Protein AF-A0A926DRS9-F1 (afdb_monomer_lite)

Secondary structure (DSSP, 8-state):
----------------------PPP-------------------EEP--S-SEEEEE-TTEEEESSSSTTS-EEEEE-SBEEEEEEEEE-S--S-TT--TTEEEEEE-S--SSTTTTEEEEEGGGEE---TTTGGG--BSBEEPTT-B-TTT--B---SSBEEEE-SS-EEEEETTTEEEEE-GGGEEPPPHHHHHH----

Radius of gyration: 22.83 Å; chains: 1; bounding box: 71×50×54 Å

Structure (mmCIF, N/CA/C/O backbone):
data_AF-A0A926DRS9-F1
#
_entry.id   AF-A0A926DRS9-F1
#
loop_
_atom_site.group_PDB
_atom_site.id
_atom_site.type_symbol
_atom_site.label_atom_id
_atom_site.label_alt_id
_atom_site.label_comp_id
_atom_site.label_asym_id
_atom_site.label_entity_id
_atom_site.label_seq_id
_atom_site.pdbx_PDB_ins_code
_atom_site.Cartn_x
_atom_site.Cartn_y
_atom_site.Cartn_z
_atom_site.occupancy
_atom_site.B_iso_or_equiv
_atom_site.auth_seq_id
_atom_site.auth_comp_id
_atom_site.auth_asym_id
_atom_site.auth_atom_id
_atom_site.pdbx_PDB_model_num
ATOM 1 N N . MET A 1 1 ? -12.953 35.892 12.064 1.00 36.88 1 MET A N 1
ATOM 2 C CA . MET A 1 1 ? -11.581 36.298 11.691 1.00 36.88 1 MET A CA 1
ATOM 3 C C . MET A 1 1 ? -11.044 35.194 10.786 1.00 36.88 1 MET A C 1
ATOM 5 O O . MET A 1 1 ? -10.917 34.075 11.257 1.00 36.88 1 MET A O 1
ATOM 9 N N . ARG A 1 2 ? -10.929 35.427 9.470 1.00 30.38 2 ARG A N 1
ATOM 10 C CA . ARG A 1 2 ? -10.528 34.391 8.498 1.00 30.38 2 ARG A CA 1
ATOM 11 C C . ARG A 1 2 ? -9.004 34.355 8.414 1.00 30.38 2 ARG A C 1
ATOM 13 O O . ARG A 1 2 ? -8.409 35.351 8.016 1.00 30.38 2 ARG A O 1
ATOM 20 N N . VAL A 1 3 ? -8.399 33.230 8.779 1.00 29.80 3 VAL A N 1
ATOM 21 C CA . VAL A 1 3 ? -6.984 32.958 8.513 1.00 29.80 3 VAL A CA 1
ATOM 22 C C . VAL A 1 3 ? -6.925 32.211 7.187 1.00 29.80 3 VAL A C 1
ATOM 24 O O . VAL A 1 3 ? -7.373 31.075 7.084 1.00 29.80 3 VAL A O 1
ATOM 27 N N . VAL A 1 4 ? -6.441 32.891 6.151 1.00 34.47 4 VAL A N 1
ATOM 28 C CA . VAL A 1 4 ? -6.103 32.275 4.867 1.00 34.47 4 VAL A CA 1
ATOM 29 C C . VAL A 1 4 ? -4.669 31.778 5.005 1.00 34.47 4 VAL A C 1
ATOM 31 O O . VAL A 1 4 ? -3.738 32.582 4.974 1.00 34.47 4 VAL A O 1
ATOM 34 N N . SER A 1 5 ? -4.493 30.475 5.220 1.00 32.31 5 SER A N 1
ATOM 35 C CA . SER A 1 5 ? -3.173 29.849 5.141 1.00 32.31 5 SER A CA 1
ATOM 36 C C . SER A 1 5 ? -2.796 29.717 3.669 1.00 32.31 5 SER A C 1
ATOM 38 O O . SER A 1 5 ? -3.500 29.075 2.890 1.00 32.31 5 SER A O 1
ATOM 40 N N . LYS A 1 6 ? -1.720 30.395 3.268 1.00 33.00 6 LYS A N 1
ATOM 41 C CA . LYS A 1 6 ? -1.111 30.234 1.949 1.00 33.00 6 LYS A CA 1
ATOM 42 C C . LYS A 1 6 ? -0.335 28.919 1.966 1.00 33.00 6 LYS A C 1
ATOM 44 O O . LYS A 1 6 ? 0.700 28.844 2.619 1.00 33.00 6 LYS A O 1
ATOM 49 N N . ALA A 1 7 ? -0.833 27.911 1.254 1.00 34.94 7 ALA A N 1
ATOM 50 C CA . ALA A 1 7 ? -0.064 26.712 0.954 1.00 34.94 7 ALA A CA 1
ATOM 51 C C . ALA A 1 7 ? 1.180 27.115 0.148 1.00 34.94 7 ALA A C 1
ATOM 53 O O . ALA A 1 7 ? 1.075 27.696 -0.935 1.00 34.94 7 ALA A O 1
ATOM 54 N N . ALA A 1 8 ? 2.358 26.867 0.715 1.00 31.77 8 ALA A N 1
ATOM 55 C CA . ALA A 1 8 ? 3.616 26.964 -0.001 1.00 31.77 8 ALA A CA 1
ATOM 56 C C . ALA A 1 8 ? 3.718 25.739 -0.914 1.00 31.77 8 ALA A C 1
ATOM 58 O O . ALA A 1 8 ? 3.850 24.615 -0.441 1.00 31.77 8 ALA A O 1
ATOM 59 N N . ILE A 1 9 ? 3.609 25.955 -2.223 1.00 33.69 9 ILE A N 1
ATOM 60 C CA . ILE A 1 9 ? 3.909 24.931 -3.221 1.00 33.69 9 ILE A CA 1
ATOM 61 C C . ILE A 1 9 ? 5.433 24.851 -3.306 1.00 33.69 9 ILE A C 1
ATOM 63 O O . ILE A 1 9 ? 6.078 25.703 -3.920 1.00 33.69 9 ILE A O 1
ATOM 67 N N . THR A 1 10 ? 6.012 23.859 -2.637 1.00 29.27 10 THR A N 1
ATOM 68 C CA . THR A 1 10 ? 7.423 23.508 -2.797 1.00 29.27 10 THR A CA 1
ATOM 69 C C . THR A 1 10 ? 7.559 22.756 -4.115 1.00 29.27 10 THR A C 1
ATOM 71 O O . THR A 1 10 ? 7.167 21.600 -4.229 1.00 29.27 10 THR A O 1
ATOM 74 N N . VAL A 1 11 ? 8.077 23.433 -5.137 1.00 30.36 11 VAL A N 1
ATOM 75 C CA . VAL A 1 11 ? 8.436 22.809 -6.414 1.00 30.36 11 VAL A CA 1
ATOM 76 C C . VAL A 1 11 ? 9.708 21.992 -6.184 1.00 30.36 11 VAL A C 1
ATOM 78 O O . VAL A 1 11 ? 10.783 22.557 -5.983 1.00 30.36 11 VAL A O 1
ATOM 81 N N . LEU A 1 12 ? 9.579 20.663 -6.165 1.00 29.27 12 LEU A N 1
ATOM 82 C CA . LEU A 1 12 ? 10.709 19.739 -6.105 1.00 29.27 12 LEU A CA 1
ATOM 83 C C . LEU A 1 12 ? 11.380 19.692 -7.484 1.00 29.27 12 LEU A C 1
ATOM 85 O O . LEU A 1 12 ? 10.932 18.996 -8.393 1.00 29.27 12 LEU A O 1
ATOM 89 N N . THR A 1 13 ? 12.451 20.460 -7.657 1.00 31.81 13 THR A N 1
ATOM 90 C CA . THR A 1 13 ? 13.274 20.415 -8.869 1.00 31.81 13 THR A CA 1
ATOM 91 C C . THR A 1 13 ? 14.183 19.186 -8.813 1.00 31.81 13 THR A C 1
ATOM 93 O O . THR A 1 13 ? 15.254 19.227 -8.208 1.00 31.81 13 THR A O 1
ATOM 96 N N . ILE A 1 14 ? 13.773 18.079 -9.436 1.00 38.03 14 ILE A N 1
ATOM 97 C CA . ILE A 1 14 ? 14.632 16.899 -9.609 1.00 38.03 14 ILE A CA 1
ATOM 98 C C . ILE A 1 14 ? 15.726 17.259 -10.624 1.00 38.03 14 ILE A C 1
ATOM 100 O O . ILE A 1 14 ? 15.478 17.364 -11.823 1.00 38.03 14 ILE A O 1
ATOM 104 N N . SER A 1 15 ? 16.943 17.499 -10.133 1.00 34.81 15 SER A N 1
ATOM 105 C CA . SER A 1 15 ? 18.120 17.743 -10.973 1.00 34.81 15 SER A CA 1
ATOM 106 C C . SER A 1 15 ? 18.808 16.411 -11.262 1.00 34.81 15 SER A C 1
ATOM 108 O O . SER A 1 15 ? 19.536 15.892 -10.421 1.00 34.81 15 SER A O 1
ATOM 110 N N . ILE A 1 16 ? 18.572 15.849 -12.447 1.00 39.66 16 ILE A N 1
ATOM 111 C CA . ILE A 1 16 ? 19.302 14.673 -12.932 1.00 39.66 16 ILE A CA 1
ATOM 112 C C . ILE A 1 16 ? 20.683 15.155 -13.399 1.00 39.66 16 ILE A C 1
ATOM 114 O O . ILE A 1 16 ? 20.813 15.780 -14.452 1.00 39.66 16 ILE A O 1
ATOM 118 N N . LEU A 1 17 ? 21.719 14.922 -12.588 1.00 32.19 17 LEU A N 1
ATOM 119 C CA . LEU A 1 17 ? 23.108 15.222 -12.947 1.00 32.19 17 LEU A CA 1
ATOM 120 C C . LEU A 1 17 ? 23.618 14.179 -13.949 1.00 32.19 17 LEU A C 1
ATOM 122 O O . LEU A 1 17 ? 24.081 13.106 -13.573 1.00 32.19 17 LEU A O 1
ATOM 126 N N . LEU A 1 18 ? 23.550 14.511 -15.238 1.00 33.47 18 LEU A N 1
ATOM 127 C CA . LEU A 1 18 ? 24.254 13.785 -16.292 1.00 33.47 18 LEU A CA 1
ATOM 128 C C . LEU A 1 18 ? 25.729 14.210 -16.280 1.00 33.47 18 LEU A C 1
ATOM 130 O O . LEU A 1 18 ? 26.086 15.281 -16.773 1.00 33.47 18 LEU A O 1
ATOM 134 N N . PHE A 1 19 ? 26.602 13.381 -15.707 1.00 33.34 19 PHE A N 1
ATOM 135 C CA . PHE A 1 19 ? 28.046 13.562 -15.836 1.00 33.34 19 PHE A CA 1
ATOM 136 C C . PHE A 1 19 ? 28.490 13.125 -17.237 1.00 33.34 19 PHE A C 1
ATOM 138 O O . PHE A 1 19 ? 28.714 11.946 -17.490 1.00 33.34 19 PHE A O 1
ATOM 145 N N . SER A 1 20 ? 28.634 14.085 -18.153 1.00 35.00 20 SER A N 1
ATOM 146 C CA . SER A 1 20 ? 29.344 13.872 -19.417 1.00 35.00 20 SER A CA 1
ATOM 147 C C . SER A 1 20 ? 30.825 14.191 -19.210 1.00 35.00 20 SER A C 1
ATOM 149 O O . SER A 1 20 ? 31.227 15.354 -19.156 1.00 35.00 20 SER A O 1
ATOM 151 N N . SER A 1 21 ? 31.640 13.152 -19.026 1.00 34.31 21 SER A N 1
ATOM 152 C CA . SER A 1 21 ? 33.098 13.269 -19.040 1.00 34.31 21 SER A CA 1
ATOM 153 C C . SER A 1 21 ? 33.583 13.214 -20.488 1.00 34.31 21 SER A C 1
ATOM 155 O O . SER A 1 21 ? 33.814 12.139 -21.035 1.00 34.31 21 SER A O 1
ATOM 157 N N . CYS A 1 22 ? 33.749 14.374 -21.122 1.00 37.69 22 CYS A N 1
ATOM 158 C CA . CYS A 1 22 ? 34.571 14.486 -22.324 1.00 37.69 22 CYS A CA 1
ATOM 159 C C . CYS A 1 22 ? 36.014 14.771 -21.892 1.00 37.69 22 CYS A C 1
ATOM 161 O O . CYS A 1 22 ? 36.393 15.924 -21.678 1.00 37.69 22 CYS A O 1
ATOM 163 N N . ALA A 1 23 ? 36.817 13.716 -21.751 1.00 37.09 23 ALA A N 1
ATOM 164 C CA . ALA A 1 23 ? 38.266 13.839 -21.681 1.00 37.09 23 ALA A CA 1
ATOM 165 C C . ALA A 1 23 ? 38.796 14.237 -23.068 1.00 37.09 23 ALA A C 1
ATOM 167 O O . ALA A 1 23 ? 38.565 13.554 -24.064 1.00 37.09 23 ALA A O 1
ATOM 168 N N . GLN A 1 24 ? 39.472 15.381 -23.125 1.00 34.59 24 GLN A N 1
ATOM 169 C CA . GLN A 1 24 ? 40.116 15.903 -24.321 1.00 34.59 24 GLN A CA 1
ATOM 170 C C . GLN A 1 24 ? 41.483 15.230 -24.484 1.00 34.59 24 GLN A C 1
ATOM 172 O O . GLN A 1 24 ? 42.336 15.302 -23.600 1.00 34.59 24 GLN A O 1
ATOM 177 N N . ASP A 1 25 ? 41.641 14.546 -25.612 1.00 35.31 25 ASP A N 1
ATOM 178 C CA . ASP A 1 25 ? 42.775 13.695 -25.951 1.00 35.31 25 ASP A CA 1
ATOM 179 C C . ASP A 1 25 ? 44.004 14.510 -26.396 1.00 35.31 25 ASP A C 1
ATOM 181 O O . ASP A 1 25 ? 43.879 15.567 -27.023 1.00 35.31 25 ASP A O 1
ATOM 185 N N . GLY A 1 26 ? 45.204 14.011 -26.086 1.00 31.92 26 GLY A N 1
ATOM 186 C CA . GLY A 1 26 ? 46.454 14.731 -26.322 1.00 31.92 26 GLY A CA 1
ATOM 187 C C . GLY A 1 26 ? 47.732 13.899 -26.185 1.00 31.92 26 GLY A C 1
ATOM 188 O O . GLY A 1 26 ? 48.561 14.212 -25.338 1.00 31.92 26 GL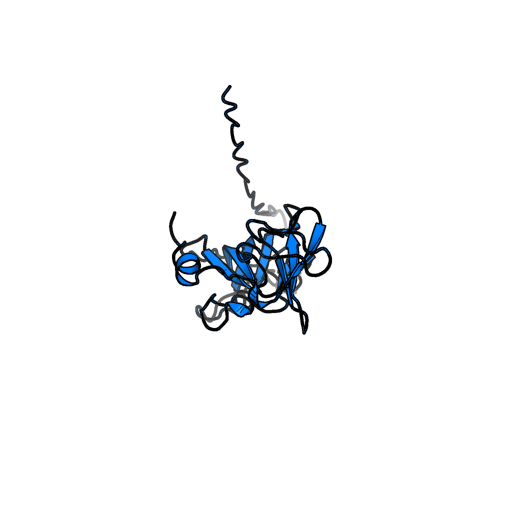Y A O 1
ATOM 189 N N . GLY A 1 27 ? 47.941 12.914 -27.071 1.00 30.38 27 GLY A N 1
ATOM 190 C CA . GLY A 1 27 ? 49.284 12.613 -27.609 1.00 30.38 27 GLY A CA 1
ATOM 191 C C . GLY A 1 27 ? 50.000 11.311 -27.200 1.00 30.38 27 GLY A C 1
ATOM 192 O O . GLY A 1 27 ? 50.903 11.338 -26.377 1.00 30.38 27 GLY A O 1
ATOM 193 N N . GLY A 1 28 ? 49.676 10.213 -27.899 1.00 33.84 28 GLY A N 1
ATOM 194 C CA . GLY A 1 28 ? 50.575 9.205 -28.508 1.00 33.84 28 GLY A CA 1
ATOM 195 C C . GLY A 1 28 ? 51.667 8.482 -27.695 1.00 33.84 28 GLY A C 1
ATOM 196 O O . GLY A 1 28 ? 52.714 9.054 -27.427 1.00 33.84 28 GLY A O 1
ATOM 197 N N . THR A 1 29 ? 51.543 7.156 -27.520 1.00 31.88 29 THR A N 1
ATOM 198 C CA . THR A 1 29 ? 52.377 6.103 -28.170 1.00 31.88 29 THR A CA 1
ATOM 199 C C . THR A 1 29 ? 51.888 4.685 -27.803 1.00 31.88 29 THR A C 1
ATOM 201 O O . THR A 1 29 ? 51.192 4.478 -26.819 1.00 31.88 29 THR A O 1
ATOM 204 N N . SER A 1 30 ? 52.198 3.721 -28.669 1.00 43.47 30 SER A N 1
ATOM 205 C CA . SER A 1 30 ? 51.567 2.409 -28.893 1.00 43.47 30 SER A CA 1
ATOM 206 C C . SER A 1 30 ? 51.820 1.291 -27.865 1.00 43.47 30 SER A C 1
ATOM 208 O O . SER A 1 30 ? 52.978 0.976 -27.603 1.00 43.47 30 SER A O 1
ATOM 210 N N . THR A 1 31 ? 50.760 0.554 -27.491 1.00 33.22 31 THR A N 1
ATOM 211 C CA . THR A 1 31 ? 50.790 -0.909 -27.220 1.00 33.22 31 THR A CA 1
ATOM 212 C C . THR A 1 31 ? 49.380 -1.510 -27.401 1.00 33.22 31 THR A C 1
ATOM 214 O O . THR A 1 31 ? 48.421 -0.851 -27.007 1.00 33.22 31 THR A O 1
ATOM 217 N N . PRO A 1 32 ? 49.205 -2.713 -27.992 1.00 47.62 32 PRO A N 1
ATOM 218 C CA . PRO A 1 32 ? 47.890 -3.308 -28.225 1.00 47.62 32 PRO A CA 1
ATOM 219 C C . PRO A 1 32 ? 47.545 -4.339 -27.141 1.00 47.62 32 PRO A C 1
ATOM 221 O O . PRO A 1 32 ? 48.316 -5.270 -26.944 1.00 47.62 32 PRO A O 1
ATOM 224 N N . SER A 1 33 ? 46.385 -4.226 -26.492 1.00 34.97 33 SER A N 1
ATOM 225 C CA . SER A 1 33 ? 45.600 -5.365 -25.972 1.00 34.97 33 SER A CA 1
ATOM 226 C C . SER A 1 33 ? 44.426 -4.878 -25.128 1.00 34.97 33 SER A C 1
ATOM 228 O O . SER A 1 33 ? 44.564 -3.899 -24.406 1.00 34.97 33 SER A O 1
ATOM 230 N N . SER A 1 34 ? 43.340 -5.647 -25.200 1.00 31.41 34 SER A N 1
ATOM 231 C CA . SER A 1 34 ? 42.005 -5.457 -24.627 1.00 31.41 34 SER A CA 1
ATOM 232 C C . SER A 1 34 ? 41.256 -4.258 -25.188 1.00 31.41 34 SER A C 1
ATOM 234 O O . SER A 1 34 ? 41.481 -3.117 -24.798 1.00 31.41 34 S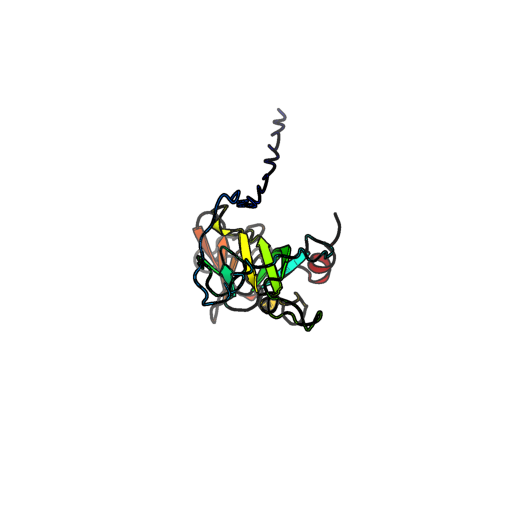ER A O 1
ATOM 236 N N . SER A 1 35 ? 40.333 -4.564 -26.102 1.00 36.41 35 SER A N 1
ATOM 237 C CA . SER A 1 35 ? 39.098 -3.811 -26.266 1.00 36.41 35 SER A CA 1
ATOM 238 C C . SER A 1 35 ? 38.622 -3.372 -24.888 1.00 36.41 35 SER A C 1
ATOM 240 O O . SER A 1 35 ? 38.304 -4.225 -24.058 1.00 36.41 35 SER A O 1
ATOM 242 N N . MET A 1 36 ? 38.637 -2.062 -24.637 1.00 36.28 36 MET A N 1
ATOM 243 C CA . MET A 1 36 ? 37.786 -1.492 -23.607 1.00 36.28 36 MET A CA 1
ATOM 244 C C . MET A 1 36 ? 36.390 -1.982 -23.968 1.00 36.28 36 MET A C 1
ATOM 246 O O . MET A 1 36 ? 35.863 -1.615 -25.016 1.00 36.28 36 MET A O 1
ATOM 250 N N . GLU A 1 37 ? 35.859 -2.917 -23.181 1.00 40.00 37 GLU A N 1
ATOM 251 C CA . GLU A 1 37 ? 34.419 -3.050 -23.069 1.00 40.00 37 GLU A CA 1
ATOM 252 C C . GLU A 1 37 ? 33.947 -1.639 -22.769 1.00 40.00 37 GLU A C 1
ATOM 254 O O . GLU A 1 37 ? 34.270 -1.085 -21.713 1.00 40.00 37 GLU A O 1
ATOM 259 N N . ASP A 1 38 ? 33.301 -1.025 -23.758 1.00 38.81 38 ASP A N 1
ATOM 260 C CA . ASP A 1 38 ? 32.472 0.139 -23.542 1.00 38.81 38 ASP A CA 1
ATOM 261 C C . ASP A 1 38 ? 31.615 -0.221 -22.336 1.00 38.81 38 ASP A C 1
ATOM 263 O O . ASP A 1 38 ? 30.716 -1.059 -22.411 1.00 38.81 38 ASP A O 1
ATOM 267 N N . THR A 1 39 ? 31.973 0.321 -21.177 1.00 40.91 39 THR A N 1
ATOM 268 C CA . THR A 1 39 ? 31.144 0.228 -19.990 1.00 40.91 39 THR A CA 1
ATOM 269 C C . THR A 1 39 ? 29.981 1.154 -20.294 1.00 40.91 39 THR A C 1
ATOM 271 O O . THR A 1 39 ? 30.003 2.335 -19.951 1.00 40.91 39 THR A O 1
ATOM 274 N N . TYR A 1 40 ? 29.025 0.641 -21.071 1.00 42.12 40 TYR A N 1
ATOM 275 C CA . TYR A 1 40 ? 27.745 1.273 -21.302 1.00 42.12 40 TYR A CA 1
ATOM 276 C C . TYR A 1 40 ? 27.163 1.496 -19.911 1.00 42.12 40 TYR A C 1
ATOM 278 O O . TYR A 1 40 ? 26.802 0.550 -19.210 1.00 42.12 40 TYR A O 1
ATOM 286 N N . GLY A 1 41 ? 27.165 2.754 -19.466 1.00 45.44 41 GLY A N 1
ATOM 287 C CA . GLY A 1 41 ? 26.381 3.138 -18.303 1.00 45.44 41 GLY A CA 1
ATOM 288 C C . GLY A 1 41 ? 24.927 2.715 -18.536 1.00 45.44 41 GLY A C 1
ATOM 289 O O . GLY A 1 41 ? 24.508 2.627 -19.694 1.00 45.44 41 GLY A O 1
ATOM 290 N N . PRO A 1 42 ? 24.161 2.438 -17.470 1.00 53.19 42 PRO A N 1
ATOM 291 C CA . PRO A 1 42 ? 22.780 1.993 -17.606 1.00 53.19 42 PRO A CA 1
ATOM 292 C C . PRO A 1 42 ? 22.009 2.967 -18.504 1.00 53.19 42 PRO A C 1
ATOM 294 O O . PRO A 1 42 ? 21.960 4.173 -18.241 1.00 53.19 42 PRO A O 1
ATOM 297 N N . HIS A 1 43 ? 21.462 2.451 -19.604 1.00 57.00 43 HIS A N 1
ATOM 298 C CA . HIS A 1 43 ? 20.732 3.249 -20.578 1.00 57.00 43 HIS A CA 1
ATOM 299 C C . HIS A 1 43 ? 19.300 3.441 -20.079 1.00 57.00 43 HIS A C 1
ATOM 301 O O . HIS A 1 43 ? 18.480 2.539 -20.197 1.00 57.00 43 HIS A O 1
ATOM 307 N N . ILE A 1 44 ? 19.007 4.612 -19.510 1.00 60.56 44 ILE A N 1
ATOM 308 C CA . ILE A 1 44 ? 17.687 4.936 -18.959 1.00 60.56 44 ILE A CA 1
ATOM 309 C C . ILE A 1 44 ? 16.810 5.543 -20.058 1.00 60.56 44 ILE A C 1
ATOM 311 O O . ILE A 1 44 ? 17.011 6.690 -20.459 1.00 60.56 44 ILE A O 1
ATOM 315 N N . GLU A 1 45 ? 15.800 4.800 -20.506 1.00 63.19 45 GLU A N 1
ATOM 316 C CA . GLU A 1 45 ? 14.719 5.334 -21.346 1.00 63.19 45 GLU A CA 1
ATOM 317 C C . GLU A 1 45 ? 13.476 5.615 -20.506 1.00 63.19 45 GLU A C 1
ATOM 319 O O . GLU A 1 45 ? 13.043 4.762 -19.733 1.00 63.19 45 GLU A O 1
ATOM 324 N N . LEU A 1 46 ? 12.883 6.800 -20.676 1.00 61.47 46 LEU A N 1
ATOM 325 C CA . LEU A 1 46 ? 11.606 7.147 -20.055 1.00 61.47 46 LEU A CA 1
ATOM 326 C C . LEU A 1 46 ? 10.460 6.548 -20.869 1.00 61.47 46 LEU A C 1
ATOM 328 O O . LEU A 1 46 ? 10.267 6.906 -22.033 1.00 61.47 46 LEU A O 1
ATOM 332 N N . TYR A 1 47 ? 9.678 5.670 -20.245 1.00 59.62 47 TYR A N 1
ATOM 333 C CA . TYR A 1 47 ? 8.498 5.089 -20.874 1.00 59.62 47 TYR A CA 1
ATOM 334 C C . TYR A 1 47 ? 7.280 5.977 -20.609 1.00 59.62 47 TYR A C 1
ATOM 336 O O . TYR A 1 47 ? 6.898 6.207 -19.460 1.00 59.62 47 TYR A O 1
ATOM 344 N N . ASN A 1 48 ? 6.684 6.510 -21.676 1.00 55.22 48 ASN A N 1
ATOM 345 C CA . ASN A 1 48 ? 5.579 7.456 -21.567 1.00 55.22 48 ASN A CA 1
ATOM 346 C C . ASN A 1 48 ? 4.258 6.687 -21.416 1.00 55.22 48 ASN A C 1
ATOM 348 O O . ASN A 1 48 ? 3.640 6.283 -22.400 1.00 55.22 48 ASN A O 1
ATOM 352 N N . LEU A 1 49 ? 3.866 6.435 -20.170 1.00 62.03 49 LEU A N 1
ATOM 353 C CA . LEU A 1 49 ? 2.508 6.026 -19.810 1.00 62.03 49 LEU A CA 1
ATOM 354 C C . LEU A 1 49 ? 1.697 7.289 -19.469 1.00 62.03 49 LEU A C 1
ATOM 356 O O . LEU A 1 49 ? 2.279 8.330 -19.162 1.00 62.03 49 LEU A O 1
ATOM 360 N N . ASP A 1 50 ? 0.367 7.212 -19.490 1.00 60.94 50 ASP A N 1
ATOM 361 C CA . ASP A 1 50 ? -0.471 8.258 -18.891 1.00 60.94 50 ASP A CA 1
ATOM 362 C C . ASP A 1 50 ? -0.224 8.250 -17.369 1.00 60.94 50 ASP A C 1
ATOM 364 O O . ASP A 1 50 ? -0.741 7.401 -16.639 1.00 60.94 50 ASP A O 1
ATOM 368 N N . MET A 1 51 ? 0.664 9.140 -16.922 1.00 67.19 51 MET A N 1
ATOM 369 C CA . MET A 1 51 ? 1.205 9.225 -15.564 1.00 67.19 51 MET A CA 1
ATOM 370 C C . MET A 1 51 ? 0.890 10.593 -14.946 1.00 67.19 51 MET A C 1
ATOM 372 O O . MET A 1 51 ? 0.886 11.590 -15.673 1.00 67.19 51 MET A O 1
ATOM 376 N N . PRO A 1 52 ? 0.723 10.692 -13.613 1.00 63.97 52 PRO A N 1
ATOM 377 C CA . PRO A 1 52 ? 0.832 9.628 -12.606 1.00 63.97 52 PRO A CA 1
ATOM 378 C C . PRO A 1 52 ? -0.386 8.686 -12.565 1.00 63.97 52 PRO A C 1
ATOM 380 O O . PRO A 1 52 ? -1.492 9.080 -12.916 1.00 63.97 52 PRO A O 1
ATOM 383 N N . ARG A 1 53 ? -0.196 7.449 -12.079 1.00 82.38 53 ARG A N 1
ATOM 384 C CA . ARG A 1 53 ? -1.288 6.473 -11.867 1.00 82.38 53 ARG A CA 1
ATOM 385 C C . ARG A 1 53 ? -1.185 5.788 -10.508 1.00 82.38 53 ARG A C 1
ATOM 387 O O . ARG A 1 53 ? -0.080 5.546 -10.022 1.00 82.38 53 ARG A O 1
ATOM 394 N N . LYS A 1 54 ? -2.324 5.432 -9.910 1.00 87.38 54 LYS A N 1
ATOM 395 C CA . LYS A 1 54 ? -2.364 4.567 -8.724 1.00 87.38 54 LYS A CA 1
ATOM 396 C C . LYS A 1 54 ? -2.131 3.111 -9.128 1.00 87.38 54 LYS A C 1
ATOM 398 O O . LYS A 1 54 ? -2.690 2.644 -10.118 1.00 87.38 54 LYS A O 1
ATOM 403 N N . VAL A 1 55 ? -1.276 2.411 -8.390 1.00 90.44 55 VAL A N 1
ATOM 404 C CA . VAL A 1 55 ? -1.015 0.970 -8.542 1.00 90.44 55 VAL A CA 1
ATOM 405 C C . VAL A 1 55 ? -0.877 0.338 -7.170 1.00 90.44 55 VAL A C 1
ATOM 407 O O . VAL A 1 55 ? -0.473 1.017 -6.228 1.00 90.44 55 VAL A O 1
ATOM 410 N N . MET A 1 56 ? -1.206 -0.945 -7.051 1.00 94.31 56 MET A N 1
ATOM 411 C CA . MET A 1 56 ? -0.966 -1.688 -5.822 1.00 94.31 56 MET A CA 1
ATOM 412 C C . MET A 1 56 ? 0.381 -2.413 -5.926 1.00 94.31 56 MET A C 1
ATOM 414 O O . MET A 1 56 ? 0.714 -2.972 -6.970 1.00 94.31 56 MET A O 1
ATOM 418 N N . LEU A 1 57 ? 1.178 -2.370 -4.862 1.00 94.44 57 LEU A N 1
ATOM 419 C CA . LEU A 1 57 ? 2.374 -3.202 -4.732 1.00 94.44 57 LEU A CA 1
ATOM 420 C C . LEU A 1 57 ? 1.978 -4.653 -4.433 1.00 94.44 57 LEU A C 1
ATOM 422 O O . LEU A 1 57 ? 0.957 -4.896 -3.793 1.00 94.44 57 LEU A O 1
ATOM 426 N N . GLY A 1 58 ? 2.782 -5.611 -4.880 1.00 94.19 58 GLY A N 1
ATOM 427 C CA . GLY A 1 58 ? 2.676 -7.012 -4.491 1.00 94.19 58 GLY A CA 1
ATOM 428 C C . GLY A 1 58 ? 3.009 -7.246 -3.015 1.00 94.19 58 GLY A C 1
ATOM 429 O O . GLY A 1 58 ? 3.004 -6.327 -2.190 1.00 94.19 58 GLY A O 1
ATOM 430 N N . ASP A 1 59 ? 3.298 -8.498 -2.677 1.00 93.62 59 ASP A N 1
ATOM 431 C CA . ASP A 1 59 ? 3.700 -8.877 -1.324 1.00 93.62 59 ASP A CA 1
ATOM 432 C C . ASP A 1 59 ? 5.217 -8.728 -1.128 1.00 93.62 59 ASP A C 1
ATOM 434 O O . ASP A 1 59 ? 5.993 -9.157 -1.976 1.00 93.62 59 ASP A O 1
ATOM 438 N N . ASN A 1 60 ? 5.627 -8.164 0.010 1.00 92.25 60 ASN A N 1
ATOM 439 C CA . ASN A 1 60 ? 7.016 -7.973 0.452 1.00 92.25 60 ASN A CA 1
ATOM 440 C C . ASN A 1 60 ? 7.897 -7.248 -0.580 1.00 92.25 60 ASN A C 1
ATOM 442 O O . ASN A 1 60 ? 9.020 -7.655 -0.876 1.00 92.25 60 ASN A O 1
ATOM 446 N N . VAL A 1 61 ? 7.382 -6.153 -1.143 1.00 92.94 61 VAL A N 1
ATOM 447 C CA . VAL A 1 61 ? 8.077 -5.377 -2.170 1.00 92.94 61 VAL A CA 1
ATOM 448 C C . VAL A 1 61 ? 9.102 -4.452 -1.534 1.00 92.94 61 VAL A C 1
ATOM 450 O O . VAL A 1 61 ? 8.773 -3.584 -0.725 1.00 92.94 61 VAL A O 1
ATOM 453 N N . THR A 1 62 ? 10.356 -4.592 -1.947 1.00 92.50 62 THR A N 1
ATOM 454 C CA . THR A 1 62 ? 11.445 -3.755 -1.450 1.00 92.50 62 THR A CA 1
ATOM 455 C C . THR A 1 62 ? 11.602 -2.473 -2.269 1.00 92.50 62 THR A C 1
ATOM 457 O O . THR A 1 62 ? 11.790 -2.519 -3.486 1.00 92.50 62 THR A O 1
ATOM 460 N N . LEU A 1 63 ? 11.591 -1.318 -1.600 1.00 91.69 63 LEU A N 1
ATOM 461 C CA . LEU A 1 63 ? 11.929 -0.034 -2.209 1.00 91.69 63 LEU A CA 1
ATOM 462 C C . LEU A 1 63 ? 13.444 0.136 -2.326 1.00 91.69 63 LEU A C 1
ATOM 464 O O . LEU A 1 63 ? 14.189 -0.082 -1.364 1.00 91.69 63 LEU A O 1
ATOM 468 N N . ARG A 1 64 ? 13.884 0.588 -3.502 1.00 92.25 64 ARG A N 1
ATOM 469 C CA . ARG A 1 64 ? 15.298 0.786 -3.830 1.00 92.25 64 ARG A CA 1
ATOM 470 C C . ARG A 1 64 ? 15.640 2.238 -4.127 1.00 92.25 64 ARG A C 1
ATOM 472 O O . ARG A 1 64 ? 14.813 2.991 -4.644 1.00 92.25 64 ARG A O 1
ATOM 479 N N . PHE A 1 65 ? 16.884 2.628 -3.856 1.00 88.94 65 PHE A N 1
ATOM 480 C CA . PHE A 1 65 ? 17.371 3.983 -4.137 1.00 88.94 65 PHE A CA 1
ATOM 481 C C . PHE A 1 65 ? 17.536 4.270 -5.642 1.00 88.94 65 PHE A C 1
ATOM 483 O O . PHE A 1 65 ? 17.351 5.399 -6.097 1.00 88.94 65 PHE A O 1
ATOM 490 N N . SER A 1 66 ? 17.856 3.248 -6.438 1.00 89.75 66 SER A N 1
ATOM 491 C CA . SER A 1 66 ? 18.027 3.330 -7.893 1.00 89.75 66 SER A CA 1
ATOM 492 C C . SER A 1 66 ? 17.394 2.116 -8.592 1.00 89.75 66 SER A C 1
ATOM 494 O O . SER A 1 66 ? 17.193 1.087 -7.943 1.00 89.75 66 SER A O 1
ATOM 496 N N . PRO A 1 67 ? 17.069 2.208 -9.897 1.00 89.31 67 PRO A N 1
ATOM 497 C CA . PRO A 1 67 ? 16.485 1.104 -10.652 1.00 89.31 67 PRO A CA 1
ATOM 498 C C . PRO A 1 67 ? 17.577 0.075 -10.973 1.00 89.31 67 PRO A C 1
ATOM 500 O O . PRO A 1 67 ? 18.185 0.098 -12.036 1.00 89.31 67 PRO A O 1
ATOM 503 N N . SER A 1 68 ? 17.928 -0.751 -9.994 1.00 86.12 68 SER A N 1
ATOM 504 C CA . SER A 1 68 ? 18.916 -1.822 -10.120 1.00 86.12 68 SER A CA 1
ATOM 505 C C . SER A 1 68 ? 18.708 -2.845 -9.011 1.00 86.12 68 SER A C 1
ATOM 507 O O . SER A 1 68 ? 18.448 -2.480 -7.863 1.00 86.12 68 SER A O 1
ATOM 509 N N . GLU A 1 69 ? 18.872 -4.126 -9.337 1.00 85.19 69 GLU A N 1
ATOM 510 C CA . GLU A 1 69 ? 18.773 -5.217 -8.362 1.00 85.19 69 GLU A CA 1
ATOM 511 C C . GLU A 1 69 ? 19.873 -5.160 -7.289 1.00 85.19 69 GLU A C 1
ATOM 513 O O . GLU A 1 69 ? 19.667 -5.636 -6.173 1.00 85.19 69 GLU A O 1
ATOM 518 N N . ASP A 1 70 ? 21.002 -4.514 -7.590 1.00 85.81 70 ASP A N 1
ATOM 519 C CA . ASP A 1 70 ? 22.128 -4.334 -6.664 1.00 85.81 70 ASP A CA 1
ATOM 520 C C . ASP A 1 70 ? 22.020 -3.042 -5.831 1.00 85.81 70 ASP A C 1
ATOM 522 O O . ASP A 1 70 ? 22.912 -2.720 -5.043 1.00 85.81 70 ASP A O 1
ATOM 526 N N . SER A 1 71 ? 20.957 -2.257 -6.029 1.00 87.69 71 SER A N 1
ATOM 527 C CA . SER A 1 71 ? 20.768 -0.981 -5.339 1.00 87.69 71 SER A CA 1
ATOM 528 C C . SER A 1 71 ? 20.448 -1.159 -3.856 1.00 87.69 71 SER A C 1
ATOM 530 O O . SER A 1 71 ? 19.800 -2.133 -3.463 1.00 87.69 71 SER A O 1
ATOM 532 N N . GLU A 1 72 ? 20.848 -0.170 -3.050 1.00 88.56 72 GLU A N 1
ATOM 533 C CA . GLU A 1 72 ? 20.509 -0.098 -1.630 1.00 88.56 72 GLU A CA 1
ATOM 534 C C . GLU A 1 72 ? 18.989 -0.117 -1.435 1.00 88.56 72 GLU A C 1
ATOM 536 O O . GLU A 1 72 ? 18.231 0.612 -2.085 1.00 88.56 72 GLU A O 1
ATOM 541 N N . THR A 1 73 ? 18.570 -0.980 -0.518 1.00 89.31 73 THR A N 1
ATOM 542 C CA . THR A 1 73 ? 17.188 -1.200 -0.111 1.00 89.31 73 THR A CA 1
ATOM 543 C C . THR A 1 73 ? 16.967 -0.577 1.253 1.00 89.31 73 THR A C 1
ATOM 545 O O . THR A 1 73 ? 17.817 -0.741 2.129 1.00 89.31 73 THR A O 1
ATOM 548 N N . TYR A 1 74 ? 15.831 0.071 1.474 1.00 84.19 74 TYR A N 1
ATOM 549 C CA . TYR A 1 74 ? 15.593 0.738 2.759 1.00 84.19 74 TYR A CA 1
ATOM 550 C C . TYR A 1 74 ? 14.205 0.485 3.357 1.00 84.19 74 TYR A C 1
ATOM 552 O O . TYR A 1 74 ? 14.058 0.631 4.564 1.00 84.19 74 TYR A O 1
ATOM 560 N N . ASN A 1 75 ? 13.219 0.043 2.569 1.00 82.75 75 ASN A N 1
ATOM 561 C CA . ASN A 1 75 ? 11.885 -0.316 3.059 1.00 82.75 75 ASN A CA 1
ATOM 562 C C . ASN A 1 75 ? 11.357 -1.568 2.363 1.00 82.75 75 ASN A C 1
ATOM 564 O O . ASN A 1 75 ? 11.626 -1.776 1.182 1.00 82.75 75 ASN A O 1
ATOM 568 N N . GLU A 1 76 ? 10.560 -2.352 3.082 1.00 88.19 76 GLU A N 1
ATOM 569 C CA . GLU A 1 76 ? 9.782 -3.471 2.551 1.00 88.19 76 GLU A CA 1
ATOM 570 C C . GLU A 1 76 ? 8.301 -3.200 2.819 1.00 88.19 76 GLU A C 1
ATOM 572 O O . GLU A 1 76 ? 7.916 -2.851 3.936 1.00 88.19 76 GLU A O 1
ATOM 577 N N . ILE A 1 77 ? 7.487 -3.274 1.769 1.00 89.06 77 ILE A N 1
ATOM 578 C CA . ILE A 1 77 ? 6.095 -2.838 1.773 1.00 89.06 77 ILE A CA 1
ATOM 579 C C . ILE A 1 77 ? 5.252 -3.887 1.058 1.00 89.06 77 ILE A C 1
ATOM 581 O O . ILE A 1 77 ? 5.542 -4.259 -0.075 1.00 89.06 77 ILE A O 1
ATOM 585 N N . SER A 1 78 ? 4.159 -4.308 1.687 1.00 91.38 78 SER A N 1
ATOM 586 C CA . SER A 1 78 ? 3.230 -5.278 1.105 1.00 91.38 78 SER A CA 1
ATOM 587 C C . SER A 1 78 ? 1.877 -4.635 0.846 1.00 91.38 78 SER A C 1
ATOM 589 O O . SER A 1 78 ? 1.273 -4.079 1.763 1.00 91.38 78 SER A O 1
ATOM 591 N N . HIS A 1 79 ? 1.365 -4.767 -0.378 1.00 94.31 79 HIS A N 1
ATOM 592 C CA . HIS A 1 79 ? -0.014 -4.418 -0.733 1.00 94.31 79 HIS A CA 1
ATOM 593 C C . HIS A 1 79 ? -0.406 -2.975 -0.384 1.00 94.31 79 HIS A C 1
ATOM 595 O O . HIS A 1 79 ? -1.461 -2.721 0.199 1.00 94.31 79 HIS A O 1
ATOM 601 N N . PHE A 1 80 ? 0.447 -2.008 -0.721 1.00 93.62 80 PHE A N 1
ATOM 602 C CA . PHE A 1 80 ? 0.106 -0.585 -0.629 1.00 93.62 80 PHE A CA 1
ATOM 603 C C . PHE A 1 80 ? -0.364 -0.071 -1.983 1.00 93.62 80 PHE A C 1
ATOM 605 O O . PHE A 1 80 ? 0.250 -0.372 -3.006 1.00 93.62 80 PHE A O 1
ATOM 612 N N . LEU A 1 81 ? -1.395 0.772 -1.985 1.00 92.69 81 LEU A N 1
ATOM 613 C CA . LEU A 1 81 ? -1.694 1.648 -3.111 1.00 92.69 81 LEU A CA 1
ATOM 614 C C . LEU A 1 81 ? -0.705 2.813 -3.110 1.00 92.69 81 LEU A C 1
ATOM 616 O O . LEU A 1 81 ? -0.708 3.674 -2.227 1.00 92.69 81 LEU A O 1
ATOM 620 N N . VAL A 1 82 ? 0.126 2.850 -4.141 1.00 92.00 82 VAL A N 1
ATOM 621 C CA . VAL A 1 82 ? 1.166 3.854 -4.348 1.00 92.00 82 VAL A CA 1
ATOM 622 C C . VAL A 1 82 ? 0.882 4.657 -5.607 1.00 92.00 82 VAL A C 1
ATOM 624 O O . VAL A 1 82 ? 0.138 4.231 -6.493 1.00 92.00 82 VAL A O 1
ATOM 627 N N . THR A 1 83 ? 1.474 5.844 -5.700 1.00 89.94 83 THR A N 1
ATOM 628 C CA . THR A 1 83 ? 1.475 6.600 -6.953 1.00 89.94 83 THR A CA 1
ATOM 629 C C . THR A 1 83 ? 2.709 6.212 -7.754 1.00 89.94 83 THR A C 1
ATOM 631 O O . THR A 1 83 ? 3.823 6.541 -7.359 1.00 89.94 83 THR A O 1
ATOM 634 N N . LEU A 1 84 ? 2.526 5.559 -8.898 1.00 89.75 84 LEU A N 1
ATOM 635 C CA . LEU A 1 84 ? 3.585 5.409 -9.888 1.00 89.75 84 LEU A CA 1
ATOM 636 C C . LEU A 1 84 ? 3.806 6.780 -10.546 1.00 89.75 84 LEU A C 1
ATOM 638 O O . LEU A 1 84 ? 2.856 7.405 -11.026 1.00 89.75 84 LEU A O 1
ATOM 642 N N . MET A 1 85 ? 5.048 7.259 -10.542 1.00 88.44 85 MET A N 1
ATOM 643 C CA . MET A 1 85 ? 5.434 8.594 -11.015 1.00 88.44 85 MET A CA 1
ATOM 644 C C . MET A 1 85 ? 6.202 8.553 -12.333 1.00 88.44 85 MET A C 1
ATOM 646 O O . MET A 1 85 ? 6.022 9.423 -13.179 1.00 88.44 85 MET A O 1
ATOM 650 N N . ALA A 1 86 ? 7.056 7.548 -12.512 1.00 87.44 86 ALA A N 1
ATOM 651 C CA . ALA A 1 86 ? 7.847 7.361 -13.720 1.00 87.44 86 ALA A CA 1
ATOM 652 C C . ALA A 1 86 ? 8.109 5.876 -13.950 1.00 87.44 86 ALA A C 1
ATOM 654 O O . ALA A 1 86 ? 8.088 5.086 -13.007 1.00 87.44 86 ALA A O 1
ATOM 655 N N . VAL A 1 87 ? 8.389 5.514 -15.198 1.00 88.31 87 VAL A N 1
ATOM 656 C CA . VAL A 1 87 ? 8.857 4.179 -15.566 1.00 88.31 87 VAL A CA 1
ATOM 657 C C . VAL A 1 87 ? 10.123 4.327 -16.389 1.00 88.31 87 VAL A C 1
ATOM 659 O O . VAL A 1 87 ? 10.181 5.151 -17.307 1.00 88.31 87 VAL A O 1
ATOM 662 N N . VAL A 1 88 ? 11.130 3.533 -16.044 1.00 87.00 88 VAL A N 1
ATOM 663 C CA . VAL A 1 88 ? 12.395 3.461 -16.767 1.00 87.00 88 VAL A CA 1
ATOM 664 C C . VAL A 1 88 ? 12.714 2.034 -17.160 1.00 87.00 88 VAL A C 1
ATOM 666 O O . VAL A 1 88 ? 12.258 1.088 -16.521 1.00 87.00 88 VAL A O 1
ATOM 669 N N . ARG A 1 89 ? 13.532 1.891 -18.197 1.00 84.44 89 ARG A N 1
ATOM 670 C CA . ARG A 1 89 ? 14.142 0.620 -18.589 1.00 84.44 89 ARG A CA 1
ATOM 671 C C . ARG A 1 89 ? 15.646 0.672 -18.321 1.00 84.44 89 ARG A C 1
ATOM 673 O O . ARG A 1 89 ? 16.242 1.716 -18.568 1.00 84.44 89 ARG A O 1
ATOM 680 N N . THR A 1 90 ? 16.234 -0.407 -17.802 1.00 77.94 90 THR A N 1
ATOM 681 C CA . THR A 1 90 ? 17.670 -0.482 -17.449 1.00 77.94 90 THR A CA 1
ATOM 682 C C . THR A 1 90 ? 18.490 -1.363 -18.385 1.00 77.94 90 THR A C 1
ATOM 684 O O . THR A 1 90 ? 19.703 -1.174 -18.479 1.00 77.94 90 THR A O 1
ATOM 687 N N . ASP A 1 91 ? 17.837 -2.283 -19.101 1.00 69.88 91 ASP A N 1
ATOM 688 C CA . ASP A 1 91 ? 18.496 -3.322 -19.896 1.00 69.88 91 ASP A CA 1
ATOM 689 C C . ASP A 1 91 ? 18.320 -3.073 -21.406 1.00 69.88 91 ASP A C 1
ATOM 691 O O . ASP A 1 91 ? 17.282 -2.578 -21.860 1.00 69.88 91 ASP A O 1
ATOM 695 N N . HIS A 1 92 ? 19.351 -3.410 -22.196 1.00 56.69 92 HIS A N 1
ATOM 696 C CA . HIS A 1 92 ? 19.354 -3.252 -23.655 1.00 56.69 92 HIS A CA 1
ATOM 697 C C . HIS A 1 92 ? 18.509 -4.316 -24.381 1.00 56.69 92 HIS A C 1
ATOM 699 O O . HIS A 1 92 ? 18.292 -5.427 -23.909 1.00 56.69 92 HIS A O 1
ATOM 705 N N . PHE A 1 93 ? 17.993 -3.921 -25.544 1.00 59.47 93 PHE A N 1
ATOM 706 C CA . PHE A 1 93 ? 16.710 -4.358 -26.084 1.00 59.47 93 PHE A CA 1
ATOM 707 C C . PHE A 1 93 ? 16.826 -5.454 -27.151 1.00 59.47 93 PHE A C 1
ATOM 709 O O . PHE A 1 93 ? 17.338 -5.190 -28.234 1.00 59.47 93 PHE A O 1
ATOM 716 N N . ASP A 1 94 ? 16.219 -6.617 -26.895 1.00 53.28 94 ASP A N 1
ATOM 717 C CA . ASP A 1 94 ? 15.769 -7.547 -27.947 1.00 53.28 94 ASP A CA 1
ATOM 718 C C . ASP A 1 94 ? 14.235 -7.759 -27.930 1.00 53.28 94 ASP A C 1
ATOM 720 O O . ASP A 1 94 ? 13.672 -8.256 -28.907 1.00 53.28 94 ASP A O 1
ATOM 724 N N . GLN A 1 95 ? 13.527 -7.386 -26.848 1.00 59.19 95 GLN A N 1
ATOM 725 C CA . GLN A 1 95 ? 12.094 -7.677 -26.664 1.00 59.19 95 GLN A CA 1
ATOM 726 C C . GLN A 1 95 ? 11.329 -6.511 -25.986 1.00 59.19 95 GLN A C 1
ATOM 728 O O . GLN A 1 95 ? 11.398 -6.373 -24.765 1.00 59.19 95 GLN A O 1
ATOM 733 N N . PRO A 1 96 ? 10.554 -5.702 -26.744 1.00 59.16 96 PRO A N 1
ATOM 734 C CA . PRO A 1 96 ? 9.780 -4.561 -26.225 1.00 59.16 96 PRO A CA 1
ATOM 735 C C . PRO A 1 96 ? 8.783 -4.904 -25.126 1.00 59.16 96 PRO A C 1
ATOM 737 O O . PRO A 1 96 ? 8.472 -4.070 -24.279 1.00 59.16 96 PRO A O 1
ATOM 740 N N . GLU A 1 97 ? 8.243 -6.115 -25.200 1.00 63.25 97 GLU A N 1
ATOM 741 C CA . GLU A 1 97 ? 7.123 -6.566 -24.378 1.00 63.25 97 GLU A CA 1
ATOM 742 C C . GLU A 1 97 ? 7.589 -7.242 -23.089 1.00 63.25 97 GLU A C 1
ATOM 744 O O . GLU A 1 97 ? 6.762 -7.612 -22.263 1.00 63.25 97 GLU A O 1
ATOM 749 N N . ASN A 1 98 ? 8.905 -7.395 -22.898 1.00 71.62 98 ASN A N 1
ATOM 750 C CA . ASN A 1 98 ? 9.428 -7.933 -21.657 1.00 71.62 98 ASN A CA 1
ATOM 751 C C . ASN A 1 98 ? 9.434 -6.843 -20.571 1.00 71.62 98 ASN A C 1
ATOM 753 O O . ASN A 1 98 ? 9.993 -5.754 -20.766 1.00 71.62 98 ASN A O 1
ATOM 757 N N . GLU A 1 99 ? 8.796 -7.150 -19.443 1.00 77.06 99 GLU A N 1
ATOM 758 C CA . GLU A 1 99 ? 8.812 -6.340 -18.223 1.00 77.06 99 GLU A CA 1
ATOM 759 C C . GLU A 1 99 ? 10.120 -6.500 -17.436 1.00 77.06 99 GLU A C 1
ATOM 761 O O . GLU A 1 99 ? 10.417 -5.679 -16.568 1.00 77.06 99 GLU A O 1
ATOM 766 N N . ASP A 1 100 ? 10.939 -7.503 -17.765 1.00 78.00 100 ASP A N 1
ATOM 767 C CA . ASP A 1 100 ? 12.291 -7.621 -17.232 1.00 78.00 100 ASP A CA 1
ATOM 768 C C . ASP A 1 100 ? 13.102 -6.362 -17.580 1.00 78.00 100 ASP A C 1
ATOM 770 O O . ASP A 1 100 ? 13.111 -5.874 -18.718 1.00 78.00 100 ASP A O 1
ATOM 774 N N . GLY A 1 101 ? 13.747 -5.798 -16.560 1.00 79.94 101 GLY A N 1
ATOM 775 C CA . GLY A 1 101 ? 14.487 -4.543 -16.666 1.00 79.94 101 GLY A CA 1
ATOM 776 C C . GLY A 1 101 ? 13.611 -3.285 -16.703 1.00 79.94 101 GLY A C 1
ATOM 777 O O . GLY A 1 101 ? 14.160 -2.193 -16.852 1.00 79.94 101 GLY A O 1
ATOM 778 N N . LEU A 1 102 ? 12.278 -3.387 -16.570 1.00 87.56 102 LEU A N 1
ATOM 779 C CA . LEU A 1 102 ? 11.415 -2.233 -16.298 1.00 87.56 102 LEU A CA 1
ATOM 780 C C . LEU A 1 102 ? 11.337 -1.950 -14.799 1.00 87.56 102 LEU A C 1
ATOM 782 O O . LEU A 1 102 ? 11.147 -2.844 -13.976 1.00 87.56 102 LEU A O 1
ATOM 786 N N . TRP A 1 103 ? 11.409 -0.668 -14.463 1.00 92.38 103 TRP A N 1
ATOM 787 C CA . TRP A 1 103 ? 11.375 -0.173 -13.097 1.00 92.38 103 TRP A CA 1
ATOM 788 C C . TRP A 1 103 ? 10.405 0.990 -12.980 1.00 92.38 103 TRP A C 1
ATOM 790 O O . TRP A 1 103 ? 10.428 1.918 -13.787 1.00 92.38 103 TRP A O 1
ATOM 800 N N . GLY A 1 104 ? 9.570 0.958 -11.951 1.00 92.38 104 GLY A N 1
ATOM 801 C CA . GLY A 1 104 ? 8.680 2.046 -11.590 1.00 92.38 104 GLY A CA 1
ATOM 802 C C . GLY A 1 104 ? 9.236 2.866 -10.435 1.00 92.38 104 GLY A C 1
ATOM 803 O O . GLY A 1 104 ? 9.620 2.306 -9.412 1.00 92.38 104 GLY A O 1
ATOM 804 N N . LEU A 1 105 ? 9.241 4.189 -10.577 1.00 92.94 105 LEU A N 1
ATOM 805 C CA . LEU A 1 105 ? 9.437 5.105 -9.460 1.00 92.94 105 LEU A CA 1
ATOM 806 C C . LEU A 1 105 ? 8.089 5.322 -8.779 1.00 92.94 105 LEU A C 1
ATOM 808 O O . LEU A 1 105 ? 7.164 5.836 -9.413 1.00 92.94 105 LEU A O 1
ATOM 812 N N . VAL A 1 106 ? 7.978 4.963 -7.505 1.00 92.62 106 VAL A N 1
ATOM 813 C CA . VAL A 1 106 ? 6.733 5.072 -6.741 1.00 92.62 106 VAL A CA 1
ATOM 814 C C . VAL A 1 106 ? 6.842 6.078 -5.610 1.00 92.62 106 VAL A C 1
ATOM 816 O O . VAL A 1 106 ? 7.913 6.268 -5.043 1.00 92.62 106 VAL A O 1
ATOM 819 N N . TYR A 1 107 ? 5.714 6.709 -5.289 1.00 89.44 107 TYR A N 1
ATOM 820 C CA . TYR A 1 107 ? 5.517 7.504 -4.085 1.00 89.44 107 TYR A CA 1
ATOM 821 C C . TYR A 1 107 ? 4.523 6.813 -3.142 1.00 89.44 107 TYR A C 1
ATOM 823 O O . TYR A 1 107 ? 3.359 6.592 -3.503 1.00 89.44 107 TYR A O 1
ATOM 831 N N . CYS A 1 108 ? 4.989 6.485 -1.942 1.00 86.56 108 CYS A N 1
ATOM 832 C CA . CYS A 1 108 ? 4.240 5.937 -0.817 1.00 86.56 108 CYS A CA 1
ATOM 833 C C . CYS A 1 108 ? 3.825 7.095 0.104 1.00 86.56 108 CYS A C 1
ATOM 835 O O . CYS A 1 108 ? 4.652 7.926 0.441 1.00 86.56 108 CYS A O 1
ATOM 837 N N . PHE A 1 109 ? 2.557 7.186 0.512 1.00 74.56 109 PHE A N 1
ATOM 838 C CA . PHE A 1 109 ? 2.058 8.347 1.278 1.00 74.56 109 PHE A CA 1
ATOM 839 C C . PHE A 1 109 ? 2.224 8.218 2.802 1.00 74.56 109 PHE A C 1
ATOM 841 O O . PHE A 1 109 ? 1.906 9.158 3.521 1.00 74.56 109 PHE A O 1
ATOM 848 N N . GLN A 1 110 ? 2.664 7.060 3.299 1.00 67.88 110 GLN A N 1
ATOM 849 C CA . GLN A 1 110 ? 2.545 6.703 4.715 1.00 67.88 110 GLN A CA 1
ATOM 850 C C . GLN A 1 110 ? 3.820 6.921 5.542 1.00 67.88 110 GLN A C 1
ATOM 852 O O . GLN A 1 110 ? 3.747 6.841 6.764 1.00 67.88 110 GLN A O 1
ATOM 857 N N . LEU A 1 111 ? 4.987 7.143 4.931 1.00 60.50 111 LEU A N 1
ATOM 858 C CA . LEU A 1 111 ? 6.250 7.103 5.669 1.00 60.50 111 LEU A CA 1
ATOM 859 C C . LEU A 1 111 ? 6.599 8.515 6.158 1.00 60.50 111 LEU A C 1
ATOM 861 O O . LEU A 1 111 ? 6.689 9.464 5.383 1.00 60.50 111 LEU A O 1
ATOM 865 N N . ASP A 1 112 ? 6.784 8.662 7.471 1.00 56.34 112 ASP A N 1
ATOM 866 C CA . ASP A 1 112 ? 6.953 9.945 8.180 1.00 56.34 112 ASP A CA 1
ATOM 867 C C . ASP A 1 112 ? 8.157 10.790 7.693 1.00 56.34 112 ASP A C 1
ATOM 869 O O . ASP A 1 112 ? 8.322 11.950 8.080 1.00 56.34 112 ASP A O 1
ATOM 873 N N . ASN A 1 113 ? 9.010 10.241 6.821 1.00 52.47 113 ASN A N 1
ATOM 874 C CA . ASN A 1 113 ? 10.146 10.930 6.227 1.00 52.47 113 ASN A CA 1
ATOM 875 C C . ASN A 1 113 ? 10.044 10.994 4.695 1.00 52.47 113 ASN A C 1
ATOM 877 O O . ASN A 1 113 ? 9.858 9.999 4.000 1.00 52.47 113 ASN A O 1
ATOM 881 N N . SER A 1 114 ? 10.238 12.194 4.145 1.00 56.59 114 SER A N 1
ATOM 882 C CA . SER A 1 114 ? 10.118 12.483 2.707 1.00 56.59 114 SER A CA 1
ATOM 883 C C . SER A 1 114 ? 10.998 11.625 1.785 1.00 56.59 114 SER A C 1
ATOM 885 O O . SER A 1 114 ? 10.617 11.423 0.634 1.00 56.59 114 SER A O 1
ATOM 887 N N . LEU A 1 115 ? 12.139 11.118 2.269 1.00 53.16 115 LEU A N 1
ATOM 888 C CA . LEU A 1 115 ? 13.031 10.245 1.495 1.00 53.16 115 LEU A CA 1
ATOM 889 C C . LEU A 1 115 ? 12.610 8.772 1.531 1.00 53.16 115 LEU A C 1
ATOM 891 O O . LEU A 1 115 ? 12.856 8.059 0.565 1.00 53.16 115 LEU A O 1
ATOM 895 N N . ASP A 1 116 ? 11.918 8.344 2.587 1.00 66.31 116 ASP A N 1
ATOM 896 C CA . ASP A 1 116 ? 11.449 6.962 2.731 1.00 66.31 116 ASP A CA 1
ATOM 897 C C . ASP A 1 116 ? 10.214 6.702 1.856 1.00 66.31 116 ASP A C 1
ATOM 899 O O . ASP A 1 116 ? 9.895 5.564 1.530 1.00 66.31 116 ASP A O 1
ATOM 903 N N . ASN A 1 117 ? 9.553 7.776 1.423 1.00 79.44 117 ASN A N 1
ATOM 904 C CA . ASN A 1 117 ? 8.345 7.748 0.613 1.00 79.44 117 ASN A CA 1
ATOM 905 C C . ASN A 1 117 ? 8.576 7.534 -0.887 1.00 79.44 117 ASN A C 1
ATOM 907 O O . ASN A 1 117 ? 7.592 7.375 -1.600 1.00 79.44 117 ASN A O 1
ATOM 911 N N . VAL A 1 118 ? 9.807 7.591 -1.407 1.00 88.88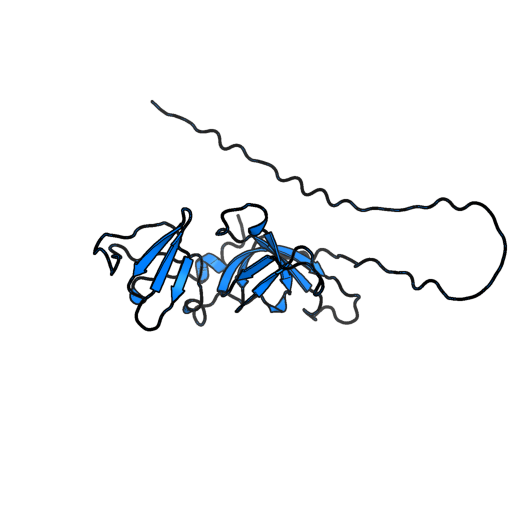 118 VAL A N 1
ATOM 912 C CA . VAL A 1 118 ? 10.063 7.503 -2.858 1.00 88.88 118 VAL A CA 1
ATOM 913 C C . VAL A 1 118 ? 11.095 6.437 -3.175 1.00 88.88 118 VAL A C 1
ATOM 915 O O . VAL A 1 118 ? 12.267 6.603 -2.844 1.00 88.88 118 VAL A O 1
ATOM 918 N N . GLY A 1 119 ? 10.703 5.4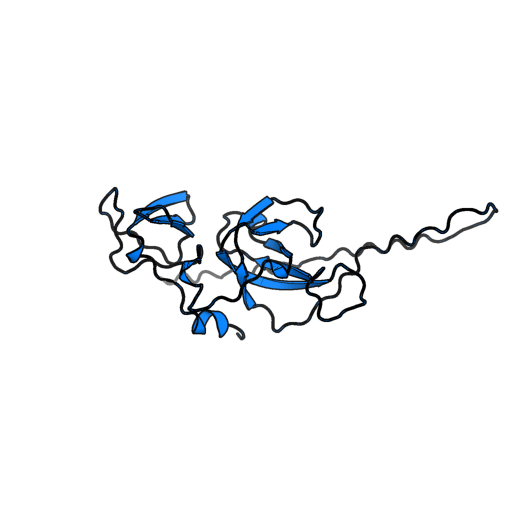03 -3.915 1.00 91.69 119 GLY A N 1
ATOM 919 C CA . GLY A 1 119 ? 11.599 4.300 -4.258 1.00 91.69 119 GLY A CA 1
ATOM 920 C C . GLY A 1 119 ? 11.378 3.729 -5.647 1.00 91.69 119 GLY A C 1
ATOM 921 O O . GLY A 1 119 ? 10.320 3.897 -6.251 1.00 91.69 119 GLY A O 1
ATOM 922 N N . TRP A 1 120 ? 12.400 3.044 -6.149 1.00 93.94 120 TRP A N 1
ATOM 923 C CA . TRP A 1 120 ? 12.322 2.239 -7.359 1.00 93.94 120 TRP A CA 1
ATOM 924 C C . TRP A 1 120 ? 11.892 0.819 -7.023 1.00 93.94 120 TRP A C 1
ATOM 926 O O . TRP A 1 120 ? 12.382 0.224 -6.063 1.00 93.94 120 TRP A O 1
ATOM 936 N N . VAL A 1 121 ? 10.998 0.286 -7.847 1.00 94.44 121 VAL A N 1
ATOM 937 C CA . VAL A 1 121 ? 10.416 -1.048 -7.715 1.00 94.44 121 VAL A CA 1
ATOM 938 C C . VAL A 1 121 ? 10.438 -1.728 -9.089 1.00 94.44 121 VAL A C 1
ATOM 940 O O . VAL A 1 121 ? 10.080 -1.071 -10.074 1.00 94.44 121 VAL A O 1
ATOM 943 N N . PRO A 1 122 ? 10.854 -3.004 -9.204 1.00 93.38 122 PRO A N 1
ATOM 944 C CA . PRO A 1 122 ? 10.750 -3.741 -10.460 1.00 93.38 122 PRO A CA 1
ATOM 945 C C . PRO A 1 122 ? 9.294 -3.804 -10.931 1.00 93.38 122 PRO A C 1
ATOM 947 O O . PRO A 1 122 ? 8.389 -4.027 -10.132 1.00 93.38 122 PRO A O 1
ATOM 950 N N . PHE A 1 123 ? 9.044 -3.633 -12.228 1.00 91.00 123 PHE A N 1
ATOM 951 C CA . PHE A 1 123 ? 7.676 -3.483 -12.736 1.00 91.00 123 PHE A CA 1
ATOM 952 C C . PHE A 1 123 ? 6.783 -4.706 -12.466 1.00 91.00 123 PHE A C 1
ATOM 954 O O . PHE A 1 123 ? 5.597 -4.552 -12.184 1.00 91.00 123 PHE A O 1
ATOM 961 N N . ARG A 1 124 ? 7.380 -5.903 -12.445 1.00 91.31 124 ARG A N 1
ATOM 962 C CA . ARG A 1 124 ? 6.723 -7.172 -12.086 1.00 91.31 124 ARG A CA 1
ATOM 963 C C . ARG A 1 124 ? 6.150 -7.222 -10.664 1.00 91.31 124 ARG A C 1
ATOM 965 O O . ARG A 1 124 ? 5.324 -8.079 -10.376 1.00 91.31 124 ARG A O 1
ATOM 972 N N . GLU A 1 125 ? 6.594 -6.335 -9.774 1.00 94.69 125 GLU A N 1
ATOM 973 C CA . GLU A 1 125 ? 6.100 -6.249 -8.394 1.00 94.69 125 GLU A CA 1
ATOM 974 C C . GLU A 1 125 ? 4.811 -5.416 -8.292 1.00 94.69 125 GLU A C 1
ATOM 976 O O . GLU A 1 125 ? 4.246 -5.270 -7.208 1.00 94.69 125 GLU A O 1
ATOM 981 N N . PHE A 1 126 ? 4.334 -4.830 -9.396 1.00 92.50 126 PHE A N 1
ATOM 982 C CA . PHE A 1 126 ? 3.046 -4.149 -9.432 1.00 92.50 126 PHE A CA 1
ATOM 983 C C . PHE A 1 126 ? 1.918 -5.135 -9.712 1.00 92.50 126 PHE A C 1
ATOM 985 O O . PHE A 1 126 ? 1.978 -5.953 -10.624 1.00 92.50 126 PHE A O 1
ATOM 992 N N . THR A 1 127 ? 0.827 -4.980 -8.976 1.00 91.19 127 THR A N 1
ATOM 993 C CA . THR A 1 127 ? -0.433 -5.670 -9.225 1.00 91.19 127 THR A CA 1
ATOM 994 C C . THR A 1 127 ? -1.539 -4.649 -9.461 1.00 91.19 127 THR A C 1
ATOM 996 O O . THR A 1 127 ? -1.565 -3.554 -8.890 1.00 91.19 127 THR A O 1
ATOM 999 N N . GLU A 1 128 ? -2.483 -4.999 -10.328 1.00 88.94 128 GLU A N 1
ATOM 1000 C CA . GLU A 1 128 ? -3.701 -4.213 -10.496 1.00 88.94 128 GLU A CA 1
ATOM 1001 C C . GLU A 1 128 ? -4.539 -4.283 -9.214 1.00 88.94 128 GLU A C 1
ATOM 1003 O O . GLU A 1 128 ? -4.598 -5.329 -8.569 1.00 88.94 128 GLU A O 1
ATOM 1008 N N . TYR A 1 129 ? -5.172 -3.174 -8.830 1.00 92.69 129 TYR A N 1
ATOM 1009 C CA . TYR A 1 129 ? -6.123 -3.147 -7.722 1.00 92.69 129 TYR A CA 1
ATOM 1010 C C . TYR A 1 129 ? -7.506 -3.516 -8.259 1.00 92.69 129 TYR A C 1
ATOM 1012 O O . TYR A 1 129 ? -8.043 -2.826 -9.124 1.00 92.69 129 TYR A O 1
ATOM 1020 N N . THR A 1 130 ? -8.055 -4.629 -7.783 1.00 93.88 130 THR A N 1
ATOM 1021 C CA . THR A 1 130 ? -9.252 -5.285 -8.328 1.00 93.88 130 THR A CA 1
ATOM 1022 C C . THR A 1 130 ? -10.205 -5.688 -7.206 1.00 93.88 130 THR A C 1
ATOM 1024 O O . THR A 1 130 ? -9.822 -5.740 -6.038 1.00 93.88 130 THR A O 1
ATOM 1027 N N . GLU A 1 131 ? -11.457 -6.006 -7.538 1.00 95.62 131 GLU A N 1
ATOM 1028 C CA . GLU A 1 131 ? -12.424 -6.487 -6.541 1.00 95.62 131 GLU A CA 1
ATOM 1029 C C . GLU A 1 131 ? -11.983 -7.817 -5.912 1.00 95.62 131 GLU A C 1
ATOM 1031 O O . GLU A 1 131 ? -12.234 -8.068 -4.733 1.00 95.62 131 GLU A O 1
ATOM 1036 N N . GLU A 1 132 ? -11.274 -8.643 -6.679 1.00 96.12 132 GLU A N 1
ATOM 1037 C CA . GLU A 1 132 ? -10.764 -9.941 -6.263 1.00 96.12 132 GLU A CA 1
ATOM 1038 C C . GLU A 1 132 ? -9.649 -9.816 -5.222 1.00 96.12 132 GLU A C 1
ATOM 1040 O O . GLU A 1 132 ? -9.596 -10.626 -4.299 1.00 96.12 132 GLU A O 1
ATOM 1045 N N . ASN A 1 133 ? -8.776 -8.809 -5.336 1.00 94.94 133 ASN A N 1
ATOM 1046 C CA . ASN A 1 133 ? -7.594 -8.669 -4.479 1.00 94.94 133 ASN A CA 1
ATOM 1047 C C . ASN A 1 133 ? -7.628 -7.475 -3.516 1.00 94.94 133 ASN A C 1
ATOM 1049 O O . ASN A 1 133 ? -6.716 -7.344 -2.702 1.00 94.94 133 ASN A O 1
ATOM 1053 N N . LYS A 1 134 ? -8.678 -6.642 -3.531 1.00 95.06 134 LYS A N 1
ATOM 1054 C CA . LYS A 1 134 ? -8.747 -5.448 -2.670 1.00 95.06 134 LYS A CA 1
ATOM 1055 C C . LYS A 1 134 ? -8.585 -5.728 -1.178 1.00 95.06 134 LYS A C 1
ATOM 1057 O O . LYS A 1 134 ? -8.074 -4.888 -0.454 1.00 95.06 134 LYS A O 1
ATOM 1062 N N . HIS A 1 135 ? -8.988 -6.913 -0.725 1.00 94.31 135 HIS A N 1
ATOM 1063 C CA . HIS A 1 135 ? -8.889 -7.338 0.671 1.00 94.31 135 HIS A CA 1
ATOM 1064 C C . HIS A 1 135 ? -7.441 -7.556 1.149 1.00 94.31 135 HIS A C 1
ATOM 1066 O O . HIS A 1 135 ? -7.202 -7.672 2.347 1.00 94.31 135 HIS A O 1
ATOM 1072 N N . LEU A 1 136 ? -6.475 -7.627 0.227 1.00 95.25 136 LEU A N 1
ATOM 1073 C CA . LEU A 1 136 ? -5.052 -7.696 0.560 1.00 95.25 136 LEU A CA 1
ATOM 1074 C C . LEU A 1 136 ? -4.477 -6.324 0.930 1.00 95.25 136 LEU A C 1
ATOM 1076 O O . LEU A 1 136 ? -3.433 -6.270 1.579 1.00 95.25 136 LEU A O 1
ATOM 1080 N N . LEU A 1 137 ? -5.149 -5.240 0.523 1.00 95.50 137 LEU A N 1
ATOM 1081 C CA . LEU A 1 137 ? -4.684 -3.869 0.682 1.00 95.50 137 LEU A CA 1
ATOM 1082 C C . LEU A 1 137 ? -4.412 -3.535 2.151 1.00 95.50 137 LEU A C 1
ATOM 1084 O O . LEU A 1 137 ? -5.268 -3.710 3.018 1.00 95.50 137 LEU A O 1
ATOM 1088 N N . ARG A 1 138 ? -3.222 -2.995 2.408 1.00 94.19 138 ARG A N 1
ATOM 1089 C CA . ARG A 1 138 ? -2.764 -2.583 3.741 1.00 94.19 138 ARG A CA 1
ATOM 1090 C C . ARG A 1 138 ? -2.812 -1.082 3.942 1.00 94.19 138 ARG A C 1
ATOM 1092 O O . ARG A 1 138 ? -2.969 -0.627 5.069 1.00 94.19 138 ARG A O 1
ATOM 1099 N N . TYR A 1 139 ? -2.702 -0.313 2.863 1.00 92.81 139 TYR A N 1
ATOM 1100 C CA . TYR A 1 139 ? -2.778 1.139 2.918 1.00 92.81 139 TYR A CA 1
ATOM 1101 C C . TYR A 1 139 ? -3.099 1.739 1.539 1.00 92.81 139 TYR A C 1
ATOM 1103 O O . TYR A 1 139 ? -2.561 1.259 0.540 1.00 92.81 139 TYR A O 1
ATOM 1111 N N . PRO A 1 140 ? -3.888 2.824 1.457 1.00 92.38 140 PRO A N 1
ATOM 1112 C CA . PRO A 1 140 ? -4.698 3.389 2.528 1.00 92.38 140 PRO A CA 1
ATOM 1113 C C . PRO A 1 140 ? -6.014 2.617 2.667 1.00 92.38 140 PRO A C 1
ATOM 1115 O O . PRO A 1 140 ? -6.678 2.338 1.669 1.00 92.38 140 PRO A O 1
ATOM 1118 N N . VAL A 1 141 ? -6.411 2.302 3.900 1.00 94.06 141 VAL A N 1
ATOM 1119 C CA . VAL A 1 141 ? -7.763 1.805 4.199 1.00 94.06 141 VAL A CA 1
ATOM 1120 C C . VAL A 1 141 ? -8.492 2.775 5.120 1.00 94.06 141 VAL A C 1
ATOM 1122 O O . VAL A 1 141 ? -7.872 3.588 5.805 1.00 94.06 141 VAL A O 1
ATOM 1125 N N . GLN A 1 142 ? -9.817 2.700 5.129 1.00 95.19 142 GLN A N 1
ATOM 1126 C CA . GLN A 1 142 ? -10.678 3.510 5.984 1.00 95.19 142 GLN A CA 1
ATOM 1127 C C . GLN A 1 142 ? -11.311 2.641 7.069 1.00 95.19 142 GLN A C 1
ATOM 1129 O O . GLN A 1 142 ? -11.372 1.418 6.951 1.00 95.19 142 GLN A O 1
ATOM 1134 N N . LEU A 1 143 ? -11.801 3.282 8.124 1.00 95.75 143 LEU A N 1
ATOM 1135 C CA . LEU A 1 143 ? -12.565 2.624 9.179 1.00 95.75 143 LEU A CA 1
ATOM 1136 C C . LEU A 1 143 ? -14.057 2.899 8.998 1.00 95.75 143 LEU A C 1
ATOM 1138 O O . LEU A 1 143 ? -14.451 3.992 8.581 1.00 95.75 143 LEU A O 1
ATOM 1142 N N . LYS A 1 144 ? -14.897 1.920 9.339 1.00 96.25 144 LYS A N 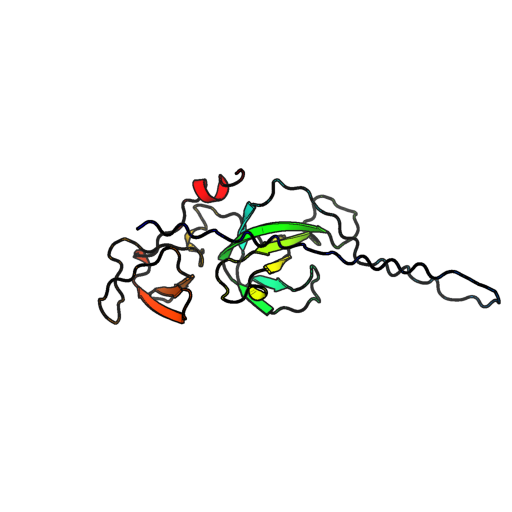1
ATOM 1143 C CA . LYS A 1 144 ? -16.347 2.122 9.440 1.00 96.25 144 LYS A CA 1
ATOM 1144 C C . LYS A 1 144 ? -16.680 3.197 10.477 1.00 96.25 144 LYS A C 1
ATOM 1146 O O . LYS A 1 144 ? -15.980 3.379 11.472 1.00 96.25 144 LYS A O 1
ATOM 1151 N N . GLU A 1 145 ? -17.796 3.889 10.263 1.00 95.56 145 GLU A N 1
ATOM 1152 C CA . GLU A 1 145 ? -18.344 4.811 11.261 1.00 95.56 145 GLU A CA 1
ATOM 1153 C C . GLU A 1 145 ? -18.687 4.052 12.551 1.00 95.56 145 GLU A C 1
ATOM 1155 O O . GLU A 1 145 ? -19.348 3.013 12.506 1.00 95.56 145 GLU A O 1
ATOM 1160 N N . GLY A 1 146 ? -18.234 4.574 13.694 1.00 94.94 146 GLY A N 1
ATOM 1161 C CA . GLY A 1 146 ? -18.398 3.913 14.987 1.00 94.94 146 GLY A CA 1
ATOM 1162 C C . GLY A 1 146 ? -17.449 2.735 15.224 1.00 94.94 146 GLY A C 1
ATOM 1163 O O . GLY A 1 146 ? -17.710 1.947 16.130 1.00 94.94 146 GLY A O 1
ATOM 1164 N N . CYS A 1 147 ? -16.372 2.602 14.440 1.00 97.00 147 CYS A N 1
ATOM 1165 C CA . CYS A 1 147 ? -15.278 1.680 14.743 1.00 97.00 147 CYS A CA 1
ATOM 1166 C C . CYS A 1 147 ? -14.732 1.965 16.149 1.00 97.00 147 CYS A C 1
ATOM 1168 O O . CYS A 1 147 ? -14.423 3.111 16.482 1.00 97.00 147 CYS A O 1
ATOM 1170 N N . VAL A 1 148 ? -14.599 0.923 16.966 1.00 97.12 148 VAL A N 1
ATOM 1171 C CA . VAL A 1 148 ? -14.123 1.036 18.349 1.00 97.12 148 VAL A CA 1
ATOM 1172 C C . VAL A 1 148 ? -12.822 0.279 18.544 1.00 97.12 148 VAL A C 1
ATOM 1174 O O . VAL A 1 148 ? -12.616 -0.793 17.975 1.00 97.12 148 VAL A O 1
ATOM 1177 N N . ASP A 1 149 ? -11.962 0.832 19.386 1.00 97.25 149 ASP A N 1
ATOM 1178 C CA . ASP A 1 149 ? -10.794 0.135 19.897 1.00 97.25 149 ASP A CA 1
ATOM 1179 C C . ASP A 1 149 ? -11.250 -0.997 20.829 1.00 97.25 149 ASP A C 1
ATOM 1181 O O . ASP A 1 149 ? -11.973 -0.775 21.803 1.00 97.25 149 ASP A O 1
ATOM 1185 N N . LEU A 1 150 ? -10.827 -2.222 20.535 1.00 96.81 150 LEU A N 1
ATOM 1186 C CA . LEU A 1 150 ? -11.155 -3.416 21.305 1.00 96.81 150 LEU A CA 1
ATOM 1187 C C . LEU A 1 150 ? -10.543 -3.399 22.714 1.00 96.81 150 LEU A C 1
ATOM 1189 O O . LEU A 1 150 ? -11.061 -4.083 23.598 1.00 96.81 150 LEU A O 1
ATOM 1193 N N . ASP A 1 151 ? -9.470 -2.636 22.938 1.00 95.50 151 ASP A N 1
ATOM 1194 C CA . ASP A 1 151 ? -8.804 -2.543 24.239 1.00 95.50 151 ASP A CA 1
ATOM 1195 C C . ASP A 1 151 ? -9.458 -1.500 25.157 1.00 95.50 151 ASP A C 1
ATOM 1197 O O . ASP A 1 151 ? -9.557 -1.710 26.369 1.00 95.50 151 ASP A O 1
ATOM 1201 N N . THR A 1 152 ? -9.904 -0.370 24.600 1.00 95.94 152 THR A N 1
ATOM 1202 C CA . THR A 1 152 ? -10.386 0.786 25.384 1.00 95.94 152 THR A CA 1
ATOM 1203 C C . THR A 1 152 ? -11.891 1.025 25.271 1.00 95.94 152 THR A C 1
ATOM 1205 O O . THR A 1 152 ? -12.490 1.618 26.170 1.00 95.94 152 THR A O 1
ATOM 1208 N N . GLY A 1 153 ? -12.521 0.548 24.196 1.00 95.50 153 GLY A N 1
ATOM 1209 C CA . GLY A 1 153 ? -13.906 0.850 23.838 1.00 95.50 153 GLY A CA 1
ATOM 1210 C C . GLY A 1 153 ? -14.117 2.270 23.302 1.00 95.50 153 GLY A C 1
ATOM 1211 O O . GLY A 1 153 ? -15.266 2.673 23.112 1.00 95.50 153 GLY A O 1
ATOM 1212 N N . GLU A 1 154 ? -13.047 3.041 23.089 1.00 95.62 154 GLU A N 1
ATOM 1213 C CA . GLU A 1 154 ? -13.118 4.386 22.518 1.00 95.62 154 GLU A CA 1
ATOM 1214 C C . GLU A 1 154 ? -13.272 4.331 20.993 1.00 95.62 154 GLU A C 1
ATOM 1216 O O . GLU A 1 154 ? -12.812 3.397 20.336 1.00 95.62 154 GLU A O 1
ATOM 1221 N N . GLU A 1 155 ? -13.939 5.335 20.418 1.00 96.00 155 GLU A N 1
ATOM 1222 C CA . GLU A 1 155 ? -14.096 5.441 18.965 1.00 96.00 155 GLU A CA 1
ATOM 1223 C C . GLU A 1 155 ? -12.751 5.769 18.304 1.00 96.00 155 GLU A C 1
ATOM 1225 O O . GLU A 1 155 ? -12.069 6.722 18.689 1.00 96.00 155 GLU A O 1
ATOM 1230 N N . VAL A 1 156 ? -12.403 5.004 17.270 1.00 93.19 156 VAL A N 1
ATOM 1231 C CA . VAL A 1 156 ? -11.203 5.208 16.458 1.00 93.19 156 VAL A CA 1
ATOM 1232 C C . VAL A 1 156 ? -11.619 5.813 15.129 1.00 93.19 156 VAL A C 1
ATOM 1234 O O . VAL A 1 156 ? -12.378 5.215 14.366 1.00 93.19 156 VAL A O 1
ATOM 1237 N N . LYS A 1 157 ? -11.106 7.008 14.830 1.00 89.69 157 LYS A N 1
ATOM 1238 C CA . LYS A 1 157 ? -11.437 7.721 13.597 1.00 89.69 157 LYS A CA 1
ATOM 1239 C C . LYS A 1 157 ? -10.226 8.431 13.015 1.00 89.69 157 LYS A C 1
ATOM 1241 O O . LYS A 1 157 ? -9.654 9.316 13.647 1.00 89.69 157 LYS A O 1
ATOM 1246 N N . TRP A 1 158 ? -9.907 8.085 11.773 1.00 90.00 158 TRP A N 1
ATOM 1247 C CA . TRP A 1 158 ? -8.872 8.727 10.974 1.00 90.00 158 TRP A CA 1
ATOM 1248 C C . TRP A 1 158 ? -9.197 8.596 9.482 1.00 90.00 158 TRP A C 1
ATOM 1250 O O . TRP A 1 158 ? -9.944 7.695 9.100 1.00 90.00 158 TRP A O 1
ATOM 1260 N N . ASP A 1 159 ? -8.659 9.488 8.647 1.00 86.81 159 ASP A N 1
ATOM 1261 C CA . ASP A 1 159 ? -9.006 9.539 7.219 1.00 86.81 159 ASP A CA 1
ATOM 1262 C C . ASP A 1 159 ? -8.512 8.302 6.456 1.00 86.81 159 ASP A C 1
ATOM 1264 O O . ASP A 1 159 ? -9.277 7.700 5.706 1.00 86.81 159 ASP A O 1
ATOM 1268 N N . ASN A 1 160 ? -7.243 7.930 6.655 1.00 89.69 160 ASN A N 1
ATOM 1269 C CA . ASN A 1 160 ? -6.604 6.759 6.055 1.00 89.69 160 ASN A CA 1
ATOM 1270 C C . ASN A 1 160 ? -5.645 6.117 7.056 1.00 89.69 160 ASN A C 1
ATOM 1272 O O . ASN A 1 160 ? -4.744 6.788 7.557 1.00 89.69 160 ASN A O 1
ATOM 1276 N N . VAL A 1 161 ? -5.795 4.822 7.300 1.00 91.88 161 VAL A N 1
ATOM 1277 C CA . VAL A 1 161 ? -4.948 4.062 8.224 1.00 91.88 161 VAL A CA 1
ATOM 1278 C C . VAL A 1 161 ? -4.155 2.989 7.485 1.00 91.88 161 VAL A C 1
ATOM 1280 O O . VAL A 1 161 ? -4.554 2.516 6.417 1.00 91.88 161 VAL A O 1
ATOM 1283 N N . LEU A 1 162 ? -3.010 2.629 8.057 1.00 92.62 162 LEU A N 1
ATOM 1284 C CA . LEU A 1 162 ? -2.296 1.392 7.767 1.00 92.62 162 LEU A CA 1
ATOM 1285 C C . LEU A 1 162 ? -2.972 0.265 8.547 1.00 92.62 162 LEU A C 1
ATOM 1287 O O . LEU A 1 162 ? -3.330 0.467 9.705 1.00 92.62 162 LEU A O 1
ATOM 1291 N N . VAL A 1 163 ? -3.126 -0.911 7.938 1.00 93.81 163 VAL A N 1
ATOM 1292 C CA . VAL A 1 163 ? -3.679 -2.093 8.606 1.00 93.81 163 VAL A CA 1
ATOM 1293 C C . VAL A 1 163 ? -2.756 -3.306 8.525 1.00 93.81 163 VAL A C 1
ATOM 1295 O O . VAL A 1 163 ? -2.303 -3.694 7.450 1.00 93.81 163 VAL A O 1
ATOM 1298 N N . THR A 1 164 ? -2.563 -3.972 9.661 1.00 93.62 164 THR A N 1
ATOM 1299 C CA . THR A 1 164 ? -1.970 -5.312 9.771 1.00 93.62 164 THR A CA 1
ATOM 1300 C C . THR A 1 164 ? -3.039 -6.274 10.289 1.00 93.62 164 THR A C 1
ATOM 1302 O O . THR A 1 164 ? -3.719 -5.968 11.266 1.00 93.62 164 THR A O 1
ATOM 1305 N N . PHE A 1 165 ? -3.224 -7.422 9.629 1.00 92.88 165 PHE A N 1
ATOM 1306 C CA . PHE A 1 165 ? -4.230 -8.416 10.029 1.00 92.88 165 PHE A CA 1
ATOM 1307 C C . PHE A 1 165 ? -3.585 -9.489 10.901 1.00 92.88 165 PHE A C 1
ATOM 1309 O O . PHE A 1 165 ? -2.568 -10.057 10.514 1.00 92.88 165 PHE A O 1
ATOM 1316 N N . GLU A 1 166 ? -4.228 -9.774 12.027 1.00 93.31 166 GLU A N 1
ATOM 1317 C CA . GLU A 1 166 ? -3.977 -10.918 12.902 1.00 93.31 166 GLU A CA 1
ATOM 1318 C C . GLU A 1 166 ? -5.176 -11.883 12.813 1.00 93.31 166 GLU A C 1
ATOM 1320 O O . GLU A 1 166 ? -6.173 -11.568 12.161 1.00 93.31 166 GLU A O 1
ATOM 1325 N N . GLU A 1 167 ? -5.106 -13.058 13.451 1.00 89.56 167 GLU A N 1
ATOM 1326 C CA . GLU A 1 167 ? -6.156 -14.092 13.326 1.00 89.56 167 GLU A CA 1
ATOM 1327 C C . GLU A 1 167 ? -7.563 -13.584 13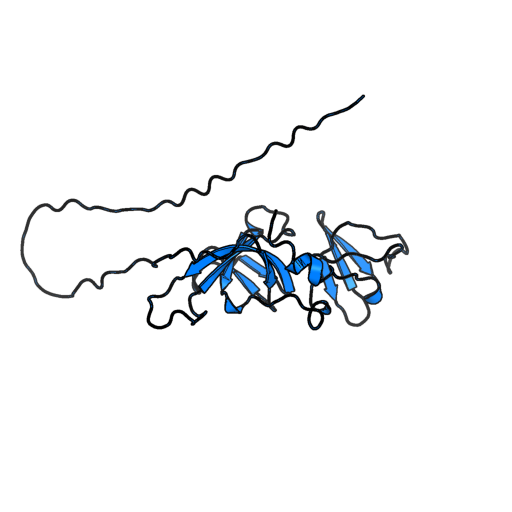.703 1.00 89.56 167 GLU A C 1
ATOM 1329 O O . GLU A 1 167 ? -8.521 -13.846 12.977 1.00 89.56 167 GLU A O 1
ATOM 1334 N N . ASP A 1 168 ? -7.675 -12.818 14.795 1.00 93.94 168 ASP A N 1
ATOM 1335 C CA . ASP A 1 168 ? -8.965 -12.405 15.373 1.00 93.94 168 ASP A CA 1
ATOM 1336 C C . ASP A 1 168 ? -9.208 -10.883 15.347 1.00 93.94 168 ASP A C 1
ATOM 1338 O O . ASP A 1 168 ? -10.277 -10.414 15.744 1.00 93.94 168 ASP A O 1
ATOM 1342 N N . TYR A 1 169 ? -8.218 -10.081 14.947 1.00 95.75 169 TYR A N 1
ATOM 1343 C CA . TYR A 1 169 ? -8.308 -8.618 14.967 1.00 95.75 169 TYR A CA 1
ATOM 1344 C C . TYR A 1 169 ? -7.416 -7.971 13.907 1.00 95.75 169 TYR A C 1
ATOM 1346 O O . TYR A 1 169 ? -6.520 -8.593 13.342 1.00 95.75 169 TYR A O 1
ATOM 1354 N N . ALA A 1 170 ? -7.654 -6.690 13.652 1.00 96.56 170 ALA A N 1
ATOM 1355 C CA . ALA A 1 170 ? -6.793 -5.855 12.833 1.00 96.56 170 ALA A CA 1
ATOM 1356 C C . ALA A 1 170 ? -6.082 -4.825 13.719 1.00 96.56 170 ALA A C 1
ATOM 1358 O O . ALA A 1 170 ? -6.695 -4.236 14.610 1.00 96.56 170 ALA A O 1
ATOM 1359 N N . ILE A 1 171 ? -4.790 -4.611 13.488 1.00 96.06 171 ILE A N 1
ATOM 1360 C CA . ILE A 1 171 ? -4.041 -3.497 14.070 1.00 96.06 171 ILE A CA 1
ATOM 1361 C C . ILE A 1 171 ? -4.073 -2.369 13.055 1.00 96.06 171 ILE A C 1
ATOM 1363 O O . ILE A 1 171 ? -3.577 -2.539 11.942 1.00 96.06 171 ILE A O 1
ATOM 1367 N N . VAL A 1 172 ? -4.633 -1.228 13.444 1.00 94.69 172 VAL A N 1
ATOM 1368 C CA . VAL A 1 172 ? -4.630 -0.021 12.619 1.00 94.69 172 VAL A CA 1
ATOM 1369 C C . VAL A 1 172 ? -3.699 1.027 13.191 1.00 94.69 172 VAL A C 1
ATOM 1371 O O . VAL A 1 172 ? -3.646 1.217 14.408 1.00 94.69 172 VAL A O 1
ATOM 1374 N N . SER A 1 173 ? -2.960 1.692 12.310 1.00 91.88 173 SER A N 1
ATOM 1375 C CA . SER A 1 173 ? -1.974 2.700 12.682 1.00 91.88 173 SER A CA 1
ATOM 1376 C C . SER A 1 173 ? -1.939 3.876 11.712 1.00 91.88 173 SER A C 1
ATOM 1378 O O . SER A 1 173 ? -2.362 3.778 10.558 1.00 91.88 173 SER A O 1
ATOM 1380 N N . TRP A 1 174 ? -1.473 5.026 12.193 1.00 87.31 174 TRP A N 1
ATOM 1381 C CA . TRP A 1 174 ? -1.334 6.250 11.402 1.00 87.31 174 TRP A CA 1
ATOM 1382 C C . TRP A 1 174 ? -0.201 7.138 11.934 1.00 87.31 174 TRP A C 1
ATOM 1384 O O . TRP A 1 174 ? 0.450 6.816 12.934 1.00 87.31 174 TRP A O 1
ATOM 1394 N N . GLU A 1 175 ? 0.041 8.254 11.240 1.00 74.94 175 GLU A N 1
ATOM 1395 C CA . GLU A 1 175 ? 1.062 9.250 11.585 1.00 74.94 175 GLU A CA 1
ATOM 1396 C C . GLU A 1 175 ? 0.968 9.665 13.065 1.00 74.94 175 GLU A C 1
ATOM 1398 O O . GLU A 1 175 ? -0.105 9.971 13.588 1.00 74.94 175 GLU A O 1
ATOM 1403 N N . GLY A 1 176 ? 2.109 9.669 13.756 1.00 72.38 176 GLY A N 1
ATOM 1404 C CA . GLY A 1 176 ? 2.182 9.924 15.200 1.00 72.38 176 GLY A CA 1
ATOM 1405 C C . GLY A 1 176 ? 2.291 8.664 16.066 1.00 72.38 176 GLY A C 1
ATOM 1406 O O . GLY A 1 176 ? 2.413 8.781 17.284 1.00 72.38 176 GLY A O 1
ATOM 1407 N N . GLY A 1 177 ? 2.315 7.472 15.457 1.00 70.56 177 GLY A N 1
ATOM 1408 C CA . GLY A 1 177 ? 2.652 6.217 16.140 1.00 70.56 177 GLY A CA 1
ATOM 1409 C C . GLY A 1 177 ? 1.533 5.650 17.016 1.00 70.56 177 GLY A C 1
ATOM 1410 O O . GLY A 1 177 ? 1.800 4.881 17.941 1.00 70.56 177 GLY A O 1
ATOM 1411 N N . HIS A 1 178 ? 0.289 6.039 16.749 1.00 82.00 178 HIS A N 1
ATOM 1412 C CA . HIS A 1 178 ? -0.883 5.487 17.419 1.00 82.00 178 HIS A CA 1
ATOM 1413 C C . HIS A 1 178 ? -1.259 4.148 16.789 1.00 82.00 178 HIS A C 1
ATOM 1415 O O . HIS A 1 178 ? -1.348 4.050 15.568 1.00 82.00 178 HIS A O 1
ATOM 1421 N N . ASN A 1 179 ? -1.490 3.137 17.628 1.00 92.56 179 ASN A N 1
ATOM 1422 C CA . ASN A 1 179 ? -1.898 1.798 17.215 1.00 92.56 179 ASN A CA 1
ATOM 1423 C C . ASN A 1 179 ? -3.161 1.407 17.980 1.00 92.56 179 ASN A C 1
ATOM 1425 O O . ASN A 1 179 ? -3.183 1.521 19.205 1.00 92.56 179 ASN A O 1
ATOM 1429 N N . HIS A 1 180 ? -4.167 0.904 17.271 1.00 95.12 180 HIS A N 1
ATOM 1430 C CA . HIS A 1 180 ? -5.430 0.459 17.856 1.00 95.12 180 HIS A CA 1
ATOM 1431 C C . HIS A 1 180 ? -5.805 -0.923 17.339 1.00 95.12 180 HIS A C 1
ATOM 1433 O O . HIS A 1 180 ? -5.538 -1.256 16.182 1.00 95.12 180 HIS A O 1
ATOM 1439 N N . ARG A 1 181 ? -6.437 -1.730 18.194 1.00 97.50 181 ARG A N 1
ATOM 1440 C CA . ARG A 1 181 ? -6.968 -3.042 17.814 1.00 97.50 181 ARG A CA 1
ATOM 1441 C C . ARG A 1 181 ? -8.435 -2.880 17.459 1.00 97.50 181 ARG A C 1
ATOM 1443 O O . ARG A 1 181 ? -9.199 -2.389 18.277 1.00 97.50 181 ARG A O 1
ATOM 1450 N N . VAL A 1 182 ? -8.835 -3.292 16.265 1.00 97.44 182 VAL A N 1
ATOM 1451 C CA . VAL A 1 182 ? -10.210 -3.145 15.763 1.00 97.44 182 VAL A CA 1
ATOM 1452 C C . VAL A 1 182 ? -10.707 -4.457 15.162 1.00 97.44 182 VAL A C 1
ATOM 1454 O O . VAL A 1 182 ? -9.920 -5.376 14.911 1.00 97.44 182 VAL A O 1
ATOM 1457 N N . SER A 1 183 ? -12.017 -4.565 14.933 1.00 96.94 183 SER A N 1
ATOM 1458 C CA . SER A 1 183 ? -12.569 -5.710 14.206 1.00 96.94 183 SER A CA 1
ATOM 1459 C C . SER A 1 183 ? -12.091 -5.689 12.747 1.00 96.94 183 SER A C 1
ATOM 1461 O O . SER A 1 183 ? -12.142 -4.629 12.119 1.00 96.94 183 SER A O 1
ATOM 1463 N N . PRO A 1 184 ? -11.690 -6.825 12.145 1.00 96.25 184 PRO A N 1
ATOM 1464 C CA . PRO A 1 184 ? -11.377 -6.883 10.715 1.00 96.25 184 PRO A CA 1
ATOM 1465 C C . PRO A 1 184 ? -12.567 -6.473 9.838 1.00 96.25 184 PRO A C 1
ATOM 1467 O O . PRO A 1 184 ? -12.383 -5.909 8.761 1.00 96.25 184 PRO A O 1
ATOM 1470 N N . ASP A 1 185 ? -13.790 -6.695 10.327 1.00 96.12 185 ASP A N 1
ATOM 1471 C CA . ASP A 1 185 ? -15.011 -6.275 9.644 1.00 96.12 185 ASP A CA 1
ATOM 1472 C C . ASP A 1 185 ? -15.165 -4.751 9.597 1.00 96.12 185 ASP A C 1
ATOM 1474 O O . ASP A 1 185 ? -15.941 -4.259 8.779 1.00 96.12 185 ASP A O 1
ATOM 1478 N N . ASP A 1 186 ? -14.462 -3.989 10.438 1.00 97.00 186 ASP A N 1
ATOM 1479 C CA . ASP A 1 186 ? -14.520 -2.523 10.445 1.00 97.00 186 ASP A CA 1
ATOM 1480 C C . ASP A 1 186 ? -13.611 -1.879 9.394 1.00 97.00 186 ASP A C 1
ATOM 1482 O O . ASP A 1 186 ? -13.675 -0.666 9.188 1.00 97.00 186 ASP A O 1
ATOM 1486 N N . ILE A 1 187 ? -12.816 -2.678 8.676 1.00 97.25 187 ILE A N 1
ATOM 1487 C CA . ILE A 1 187 ? -11.951 -2.194 7.603 1.00 97.25 187 ILE A CA 1
ATOM 1488 C C . ILE A 1 187 ? -12.763 -1.971 6.324 1.00 97.25 187 ILE A C 1
ATOM 1490 O O . ILE A 1 187 ? -13.447 -2.861 5.812 1.00 97.25 187 ILE A O 1
ATOM 1494 N N . VAL A 1 188 ? -12.665 -0.759 5.787 1.00 96.81 188 VAL A N 1
ATOM 1495 C CA . VAL A 1 188 ? -13.307 -0.327 4.547 1.00 96.81 188 VAL A CA 1
ATOM 1496 C C . VAL A 1 188 ? -12.233 -0.051 3.504 1.00 96.81 188 VAL A C 1
ATOM 1498 O O . VAL A 1 188 ? -11.371 0.809 3.675 1.00 96.81 188 VAL A O 1
ATOM 1501 N N . TYR A 1 189 ? -12.303 -0.780 2.396 1.00 95.94 189 TYR A N 1
ATOM 1502 C CA . TYR A 1 189 ? -11.368 -0.640 1.285 1.00 95.94 189 TYR A CA 1
ATOM 1503 C C . TYR A 1 189 ? -11.826 0.453 0.308 1.00 95.94 189 TYR A C 1
ATOM 1505 O O . TYR A 1 189 ? -13.034 0.574 0.071 1.00 95.94 189 TYR A O 1
ATOM 1513 N N . PRO A 1 190 ? -10.895 1.210 -0.302 1.00 93.75 190 PRO A N 1
ATOM 1514 C CA . PRO A 1 190 ? -11.211 2.150 -1.372 1.00 93.75 190 PRO A CA 1
ATOM 1515 C C . PRO A 1 190 ? -11.968 1.484 -2.526 1.00 93.75 190 PRO A C 1
ATOM 1517 O O . PRO A 1 190 ? -11.691 0.336 -2.886 1.00 93.75 190 PRO A O 1
ATOM 1520 N N . ASP A 1 191 ? -12.892 2.223 -3.138 1.00 94.31 191 ASP A N 1
ATOM 1521 C CA . ASP A 1 191 ? -13.631 1.763 -4.313 1.00 94.31 191 ASP A CA 1
ATOM 1522 C C . ASP A 1 191 ? -12.683 1.544 -5.504 1.00 94.31 191 ASP A C 1
ATOM 1524 O O . ASP A 1 191 ? -11.968 2.453 -5.930 1.00 94.31 191 ASP A O 1
ATOM 1528 N N . VAL A 1 192 ? -12.688 0.325 -6.049 1.00 93.00 192 VAL A N 1
ATOM 1529 C CA . VAL A 1 192 ? -11.777 -0.107 -7.122 1.00 93.00 192 VAL A CA 1
ATOM 1530 C C . VAL A 1 192 ? -11.931 0.755 -8.369 1.00 93.00 192 VAL A C 1
ATOM 1532 O O . VAL A 1 192 ? -10.942 1.152 -8.986 1.00 93.00 192 VAL A O 1
ATOM 1535 N N . LYS A 1 193 ? -13.176 1.070 -8.736 1.00 89.62 193 LYS A N 1
ATOM 1536 C CA . LYS A 1 193 ? -13.466 1.867 -9.925 1.00 89.62 193 LYS A CA 1
ATOM 1537 C C . LYS A 1 193 ? -12.900 3.276 -9.775 1.00 89.62 193 LYS A C 1
ATOM 1539 O O . LYS A 1 193 ? -12.205 3.737 -10.670 1.00 89.62 193 LYS A O 1
ATOM 1544 N N . THR A 1 194 ? -13.134 3.915 -8.634 1.00 87.81 194 THR A N 1
ATOM 1545 C CA . THR A 1 194 ? -12.636 5.261 -8.332 1.00 87.81 194 THR A CA 1
ATOM 1546 C C . THR A 1 194 ? -11.108 5.308 -8.387 1.00 87.81 194 THR A C 1
ATOM 1548 O O . THR A 1 194 ? -10.558 6.133 -9.111 1.00 87.81 194 THR A O 1
ATOM 1551 N N . VAL A 1 195 ? -10.419 4.372 -7.721 1.00 87.69 195 VAL A N 1
ATOM 1552 C CA . VAL A 1 195 ? -8.943 4.295 -7.725 1.00 87.69 195 VAL A CA 1
ATOM 1553 C C . VAL A 1 195 ? -8.378 4.121 -9.140 1.00 87.69 195 VAL A C 1
ATOM 1555 O O . VAL A 1 195 ? -7.384 4.754 -9.494 1.00 87.69 195 VAL A O 1
ATOM 1558 N N . ASN A 1 196 ? -9.008 3.283 -9.966 1.00 82.19 196 ASN A N 1
ATOM 1559 C CA . ASN A 1 196 ? -8.532 3.003 -11.323 1.00 82.19 196 ASN A CA 1
ATOM 1560 C C . ASN A 1 196 ? -8.947 4.071 -12.355 1.00 82.19 196 ASN A C 1
ATOM 1562 O O . ASN A 1 196 ? -8.324 4.158 -13.418 1.00 82.19 196 ASN A O 1
ATOM 1566 N N . GLU A 1 197 ? -9.973 4.878 -12.063 1.00 79.06 197 GLU A N 1
ATOM 1567 C CA . GLU A 1 197 ? -10.462 5.983 -12.901 1.00 79.06 197 GLU A CA 1
ATOM 1568 C C . GLU A 1 197 ? -9.816 7.339 -12.579 1.00 79.06 197 GLU A C 1
ATOM 1570 O O . GLU A 1 197 ? -9.880 8.230 -13.426 1.00 79.06 197 GLU A O 1
ATOM 1575 N N . GLU A 1 198 ? -9.112 7.493 -11.448 1.00 65.69 198 GLU A N 1
ATOM 1576 C CA . GLU A 1 198 ? -8.304 8.677 -11.069 1.00 65.69 198 GLU A CA 1
ATOM 1577 C C . GLU A 1 198 ? -7.129 8.997 -12.036 1.00 65.69 198 GLU A C 1
ATOM 1579 O O . GLU A 1 198 ? -6.196 9.722 -11.704 1.00 65.69 198 GLU A O 1
ATOM 1584 N N . ARG A 1 199 ? -7.177 8.503 -13.277 1.00 53.62 199 ARG A N 1
ATOM 1585 C CA . ARG A 1 199 ? -6.171 8.663 -14.335 1.00 53.62 199 ARG A CA 1
ATOM 1586 C C . ARG A 1 199 ? -5.957 10.100 -14.821 1.00 53.62 199 ARG A C 1
ATOM 1588 O O . ARG A 1 199 ? -5.018 10.321 -15.576 1.00 53.62 199 ARG A O 1
ATOM 1595 N N . LEU A 1 200 ? -6.816 11.065 -14.489 1.00 39.19 200 LEU A N 1
ATOM 1596 C CA . LEU A 1 200 ? -6.830 12.360 -15.179 1.00 39.19 200 LEU A CA 1
ATOM 1597 C C . LEU A 1 200 ? -7.400 13.489 -14.312 1.00 39.19 200 LEU A C 1
ATOM 1599 O O . LEU A 1 200 ? -8.596 13.750 -14.401 1.00 39.19 200 LEU A O 1
ATOM 1603 N N . HIS A 1 201 ? -6.557 14.210 -13.566 1.00 33.78 201 HIS A N 1
ATOM 1604 C CA . HIS A 1 201 ? -6.782 15.624 -13.225 1.00 33.78 201 HIS A CA 1
ATOM 1605 C C . HIS A 1 201 ? -5.466 16.380 -13.036 1.00 33.78 201 HIS A C 1
ATOM 1607 O O . HIS A 1 201 ? -4.605 15.898 -12.271 1.00 33.78 201 HIS A O 1
#

pLDDT: mean 74.73, std 23.65, range [29.27, 97.5]

Foldseek 3Di:
DDDDDDDDPDDPPPDDDDDDDDDDDDDDDDDDDDDPPPPPAFDKDWDDDLDFAWWWFAAQWWFFPDLDPPGDTDDTDHGETWTFGTKIARDDDDDPPDLVRIKTWTAAPADPDPVVRTGITRPVRTDQCDPVCQLRHQWFKAFAPCWAFPVPRDGDHDDGWGWDDDPAWIWTDGPPGDTGTTGSVRIGTDDSCCRRVVSDD

Organism: NCBI:txid2763661

Sequence (201 aa):
MRVVSKAAITVLTISILLFSSCAQDGGGTSTPSSSMEDTYGPHIELYNLDMPRKVMLGDNVTLRFSPSEDSETYNEISHFLVTLMAVVRTDHFDQPENEDGLWGLVYCFQLDNSLDNVGWVPFREFTEYTEENKHLLRYPVQLKEGCVDLDTGEEVKWDNVLVTFEEDYAIVSWEGGHNHRVSPDDIVYPDVKTVNEERLH